Protein AF-A0A0F9MYX1-F1 (afdb_monomer)

pLDDT: mean 71.92, std 10.29, range [45.69, 90.88]

Structure (mmCIF, N/CA/C/O backbone):
data_AF-A0A0F9MYX1-F1
#
_entry.id   AF-A0A0F9MYX1-F1
#
loop_
_atom_site.group_PDB
_atom_site.id
_atom_site.type_symbol
_atom_site.label_atom_id
_atom_site.label_alt_id
_atom_site.label_comp_id
_atom_site.label_asym_id
_atom_site.label_entity_id
_atom_site.label_seq_id
_atom_site.pdbx_PDB_ins_code
_atom_site.Cartn_x
_atom_site.Cartn_y
_atom_site.Cartn_z
_atom_site.occupancy
_atom_site.B_iso_or_equiv
_atom_site.auth_seq_id
_atom_site.auth_comp_id
_atom_site.auth_asym_id
_atom_site.auth_atom_id
_atom_site.pdbx_PDB_model_num
ATOM 1 N N . MET A 1 1 ? -15.349 23.885 18.347 1.00 51.28 1 MET A N 1
ATOM 2 C CA . MET A 1 1 ? -15.517 23.018 17.157 1.00 51.28 1 MET A CA 1
ATOM 3 C C . MET A 1 1 ? -16.108 21.686 17.586 1.00 51.28 1 MET A C 1
ATOM 5 O O . MET A 1 1 ? -15.623 21.105 18.548 1.00 51.28 1 MET A O 1
ATOM 9 N N . ASN A 1 2 ? -17.170 21.229 16.921 1.00 58.44 2 ASN A N 1
ATOM 10 C CA . ASN A 1 2 ? -17.816 19.954 17.233 1.00 58.44 2 ASN A CA 1
ATOM 11 C C . ASN A 1 2 ? -16.879 18.803 16.820 1.00 58.44 2 ASN A C 1
ATOM 13 O O . ASN A 1 2 ? -16.654 18.608 15.625 1.00 58.44 2 ASN A O 1
ATOM 17 N N . LYS A 1 3 ? -16.303 18.078 17.791 1.00 59.41 3 LYS A N 1
ATOM 18 C CA . LYS A 1 3 ? -15.288 17.031 17.544 1.00 59.41 3 LYS A CA 1
ATOM 19 C C . LYS A 1 3 ? -15.773 15.974 16.542 1.00 59.41 3 LYS A C 1
ATOM 21 O O . LYS A 1 3 ? -14.999 15.533 15.705 1.00 59.41 3 LYS A O 1
ATOM 26 N N . LYS A 1 4 ? -17.078 15.678 16.538 1.00 60.84 4 LYS A N 1
ATOM 27 C CA . LYS A 1 4 ? -17.707 14.728 15.606 1.00 60.84 4 LYS A CA 1
ATOM 28 C C . LYS A 1 4 ? -17.662 15.187 14.144 1.00 60.84 4 LYS A C 1
ATOM 30 O O . LYS A 1 4 ? -17.471 14.370 13.254 1.00 60.84 4 LYS A O 1
ATOM 35 N N . GLY A 1 5 ? -17.800 16.490 13.888 1.00 65.62 5 GLY A N 1
ATOM 36 C CA . GLY A 1 5 ? -17.778 17.033 12.524 1.00 65.62 5 GLY A CA 1
ATOM 37 C C . GLY A 1 5 ? -16.388 16.981 11.888 1.00 65.62 5 GLY A C 1
ATOM 38 O O . GLY A 1 5 ? -16.266 16.690 10.704 1.00 65.62 5 GLY A O 1
ATOM 39 N N . VAL A 1 6 ? -15.342 17.203 12.689 1.00 70.44 6 VAL A N 1
ATOM 40 C CA . VAL A 1 6 ? -13.944 17.164 12.230 1.00 70.44 6 VAL A CA 1
ATOM 41 C C . VAL A 1 6 ? -13.524 15.736 11.882 1.00 70.44 6 VAL A C 1
ATOM 43 O O . VAL A 1 6 ? -12.912 15.522 10.841 1.00 70.44 6 VAL A O 1
ATOM 46 N N . THR A 1 7 ? -13.913 14.754 12.700 1.00 70.25 7 THR A N 1
ATOM 47 C CA . THR A 1 7 ? -13.622 13.337 12.442 1.00 70.25 7 THR A CA 1
ATOM 48 C C . THR A 1 7 ? -14.293 12.848 11.157 1.00 70.25 7 THR A C 1
ATOM 50 O O . THR A 1 7 ? -13.635 12.238 10.320 1.00 70.25 7 THR A O 1
ATOM 53 N N . VAL A 1 8 ? -15.576 13.169 10.943 1.00 71.94 8 VAL A N 1
ATOM 54 C CA . VAL A 1 8 ? -16.305 12.772 9.722 1.00 71.94 8 VAL A CA 1
ATOM 55 C C . VAL A 1 8 ? -15.699 13.406 8.466 1.00 71.94 8 VAL A C 1
ATOM 57 O O . VAL A 1 8 ? -15.504 12.708 7.472 1.00 71.94 8 VAL A O 1
ATOM 60 N N . LEU A 1 9 ? -15.346 14.696 8.515 1.00 74.31 9 LEU A N 1
ATOM 61 C CA . LEU A 1 9 ? -14.649 15.381 7.418 1.00 74.31 9 LEU A CA 1
ATOM 62 C C . LEU A 1 9 ? -13.276 14.764 7.129 1.00 74.31 9 LEU A C 1
ATOM 64 O O . LEU A 1 9 ? -12.927 14.591 5.965 1.00 74.31 9 LEU A O 1
ATOM 68 N N . GLY A 1 10 ? -12.522 14.391 8.166 1.00 74.12 10 GLY A N 1
ATOM 69 C CA . GLY A 1 10 ? -11.230 13.721 8.018 1.00 74.12 10 GLY A CA 1
ATOM 70 C C . GLY A 1 10 ? -11.344 12.360 7.331 1.00 74.12 10 GLY A C 1
ATOM 71 O O . GLY A 1 10 ? -10.540 12.043 6.461 1.00 74.12 10 GLY A O 1
ATOM 72 N N . ILE A 1 11 ? -12.379 11.583 7.657 1.00 69.62 11 ILE A N 1
ATOM 73 C CA . ILE A 1 11 ? -12.624 10.266 7.049 1.00 69.62 11 ILE A CA 1
ATOM 74 C C . ILE A 1 11 ? -13.041 10.397 5.590 1.00 69.62 11 ILE A C 1
ATOM 76 O O . ILE A 1 11 ? -12.510 9.692 4.735 1.00 69.62 11 ILE A O 1
ATOM 80 N N . PHE A 1 12 ? -13.960 11.320 5.295 1.00 73.69 12 PHE A N 1
ATOM 81 C CA . PHE A 1 12 ? -14.340 11.623 3.917 1.00 73.69 12 PHE A CA 1
ATOM 82 C C . PHE A 1 12 ? -13.141 12.118 3.107 1.00 73.69 12 PHE A C 1
ATOM 84 O O . PHE A 1 12 ? -12.956 11.686 1.973 1.00 73.69 12 PHE A O 1
ATOM 91 N N . GLY A 1 13 ? -12.300 12.968 3.701 1.00 78.12 13 GLY A N 1
ATOM 92 C CA . GLY A 1 13 ? -11.057 13.435 3.094 1.00 78.12 13 GLY A CA 1
ATOM 93 C C . GLY A 1 13 ? -10.074 12.299 2.813 1.00 78.12 13 GLY A C 1
ATOM 94 O O . GLY A 1 13 ? -9.539 12.227 1.713 1.00 78.12 13 GLY A O 1
ATOM 95 N N . ALA A 1 14 ? -9.879 11.378 3.761 1.00 71.44 14 ALA A N 1
ATOM 96 C CA . ALA A 1 14 ? -8.997 10.224 3.593 1.00 71.44 14 ALA A CA 1
ATOM 97 C C . ALA A 1 14 ? -9.498 9.263 2.501 1.00 71.44 14 ALA A C 1
ATOM 99 O O . ALA A 1 14 ? -8.723 8.861 1.637 1.00 71.44 14 ALA A O 1
ATOM 100 N N . LEU A 1 15 ? -10.799 8.947 2.490 1.00 70.88 15 LEU A N 1
ATOM 101 C CA . LEU A 1 15 ? -11.423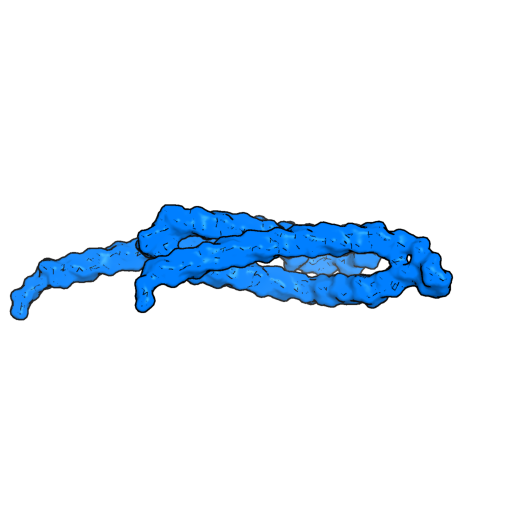 8.135 1.440 1.00 70.88 15 LEU A CA 1
ATOM 102 C C . LEU A 1 15 ? -11.297 8.794 0.065 1.00 70.88 15 LEU A C 1
ATOM 104 O O . LEU A 1 15 ? -10.908 8.140 -0.901 1.00 70.88 15 LEU A O 1
ATOM 108 N N . PHE A 1 16 ? -11.595 10.092 -0.018 1.00 78.44 16 PHE A N 1
ATOM 109 C CA . PHE A 1 16 ? -11.467 10.853 -1.255 1.00 78.44 16 PHE A CA 1
ATOM 110 C C . PHE A 1 16 ? -10.019 10.885 -1.745 1.00 78.44 16 PHE A C 1
ATOM 112 O O . PHE A 1 16 ? -9.774 10.686 -2.930 1.00 78.44 16 PHE A O 1
ATOM 119 N N . PHE A 1 17 ? -9.055 11.071 -0.841 1.00 78.31 17 PHE A N 1
ATOM 120 C CA . PHE A 1 17 ? -7.634 11.064 -1.168 1.00 78.31 17 PHE A CA 1
ATOM 121 C C . PHE A 1 17 ? -7.173 9.705 -1.702 1.00 78.31 17 PHE A C 1
ATOM 123 O O . PHE A 1 17 ? -6.508 9.661 -2.729 1.00 78.31 17 PHE A O 1
ATOM 130 N N . VAL A 1 18 ? -7.556 8.598 -1.059 1.00 73.88 18 VAL A N 1
ATOM 131 C CA . VAL A 1 18 ? -7.184 7.241 -1.500 1.00 73.88 18 VAL A CA 1
ATOM 132 C C . VAL A 1 18 ? -7.791 6.926 -2.864 1.00 73.88 18 VAL A C 1
ATOM 134 O O . VAL A 1 18 ? -7.102 6.411 -3.746 1.00 73.88 18 VAL A O 1
ATOM 137 N N . LEU A 1 19 ? -9.060 7.282 -3.071 1.00 73.56 19 LEU A N 1
ATOM 138 C CA . LEU A 1 19 ? -9.736 7.104 -4.352 1.00 73.56 19 LEU A CA 1
ATOM 139 C C . LEU A 1 19 ? -9.096 7.964 -5.449 1.00 73.56 19 LEU A C 1
ATOM 141 O O . LEU A 1 19 ? -8.806 7.461 -6.532 1.00 73.56 19 LEU A O 1
ATOM 145 N N . PHE A 1 20 ? -8.811 9.235 -5.159 1.00 80.94 20 PHE A N 1
ATOM 146 C CA . PHE A 1 20 ? -8.139 10.139 -6.088 1.00 80.94 20 PHE A CA 1
ATOM 147 C C . PHE A 1 20 ? -6.728 9.653 -6.432 1.00 80.94 20 PHE A C 1
ATOM 149 O O . PHE A 1 20 ? -6.379 9.598 -7.607 1.00 80.94 20 PHE A O 1
ATOM 156 N N . ALA A 1 21 ? -5.942 9.237 -5.436 1.00 73.88 21 ALA A N 1
ATOM 157 C CA . ALA A 1 21 ? -4.608 8.679 -5.631 1.00 73.88 21 ALA A CA 1
ATOM 158 C C . ALA A 1 21 ? -4.647 7.407 -6.492 1.00 73.88 21 ALA A C 1
ATOM 160 O O . ALA A 1 21 ? -3.818 7.256 -7.385 1.00 73.88 21 ALA A O 1
ATOM 161 N N . SER A 1 22 ? -5.641 6.537 -6.281 1.00 69.06 22 SER A N 1
ATOM 162 C CA . SER A 1 22 ? -5.826 5.313 -7.071 1.00 69.06 22 SER A CA 1
ATOM 163 C C . SER A 1 22 ? -6.163 5.625 -8.533 1.00 69.06 22 SER A C 1
ATOM 165 O O . SER A 1 22 ? -5.537 5.082 -9.440 1.00 69.06 22 SER A O 1
ATOM 167 N N . ILE A 1 23 ? -7.108 6.541 -8.781 1.00 75.56 23 ILE A N 1
ATOM 168 C CA . ILE A 1 23 ? -7.467 6.980 -10.141 1.00 75.56 23 ILE A CA 1
ATOM 169 C C . ILE A 1 23 ? -6.271 7.648 -10.824 1.00 75.56 23 ILE A C 1
ATOM 171 O O . ILE A 1 23 ? -5.974 7.353 -11.981 1.00 75.56 23 ILE A O 1
ATOM 175 N N . PHE A 1 24 ? -5.566 8.526 -10.110 1.00 78.31 24 PHE A N 1
ATOM 176 C CA . PHE A 1 24 ? -4.382 9.208 -10.621 1.00 78.31 24 PHE A CA 1
ATOM 177 C C . PHE A 1 24 ? -3.283 8.215 -11.014 1.00 78.31 24 PHE A C 1
ATOM 179 O O . PHE A 1 24 ? -2.680 8.365 -12.078 1.00 78.31 24 PHE A O 1
ATOM 186 N N . LEU A 1 25 ? -3.065 7.173 -10.204 1.00 72.12 25 LEU A N 1
ATOM 187 C CA . LEU A 1 25 ? -2.138 6.089 -10.521 1.00 72.12 25 LEU A CA 1
ATOM 188 C C . LEU A 1 25 ? -2.546 5.364 -11.803 1.00 72.12 25 LEU A C 1
ATOM 190 O O . LEU A 1 25 ? -1.732 5.266 -12.713 1.00 72.12 25 LEU A O 1
ATOM 194 N N . ILE A 1 26 ? -3.808 4.938 -11.920 1.00 72.25 26 ILE A N 1
ATOM 195 C CA . ILE A 1 26 ? -4.316 4.246 -13.117 1.00 72.25 26 ILE A CA 1
ATOM 196 C C . ILE A 1 26 ? -4.095 5.091 -14.379 1.00 72.25 26 ILE A C 1
ATOM 198 O O . ILE A 1 26 ? -3.572 4.589 -15.374 1.00 72.25 26 ILE A O 1
ATOM 202 N N . ILE A 1 27 ? -4.453 6.380 -14.339 1.00 74.75 27 ILE A N 1
ATOM 203 C CA . ILE A 1 27 ? -4.285 7.298 -15.477 1.00 74.75 27 ILE A CA 1
ATOM 204 C C . ILE A 1 27 ? -2.805 7.471 -15.828 1.00 74.75 27 ILE A C 1
ATOM 206 O O . ILE A 1 27 ? -2.442 7.432 -17.006 1.00 74.75 27 ILE A O 1
ATOM 210 N N . THR A 1 28 ? -1.949 7.655 -14.822 1.00 72.50 28 THR A N 1
ATOM 211 C CA . THR A 1 28 ? -0.505 7.834 -15.022 1.00 72.50 28 THR A CA 1
ATOM 212 C C . THR A 1 28 ? 0.106 6.587 -15.652 1.00 72.50 28 THR A C 1
ATOM 214 O O . THR A 1 28 ? 0.818 6.691 -16.647 1.00 72.50 28 THR A O 1
ATOM 217 N N . THR A 1 29 ? -0.235 5.403 -15.147 1.00 65.56 29 THR A N 1
ATOM 218 C CA . THR A 1 29 ? 0.235 4.119 -15.676 1.00 65.56 29 THR A CA 1
ATOM 219 C C . THR A 1 29 ? -0.217 3.895 -17.108 1.00 65.56 29 THR A C 1
ATOM 221 O O . THR A 1 29 ? 0.594 3.553 -17.969 1.00 65.56 29 THR A O 1
ATOM 224 N N . PHE A 1 30 ? -1.498 4.131 -17.389 1.00 72.44 30 PHE A N 1
ATOM 225 C CA . PHE A 1 30 ? -2.039 4.005 -18.736 1.00 72.44 30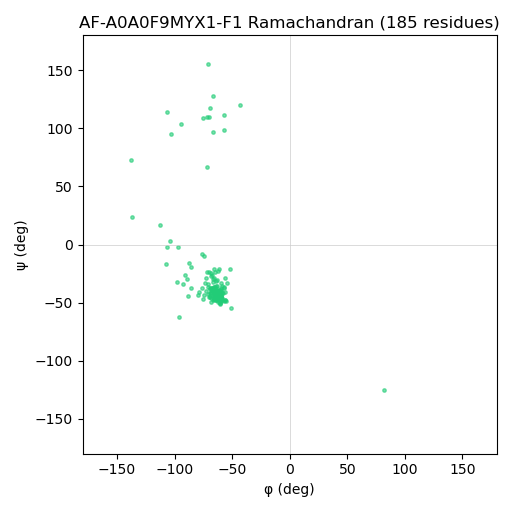 PHE A CA 1
ATOM 226 C C . PHE A 1 30 ? -1.339 4.959 -19.713 1.00 72.44 30 PHE A C 1
ATOM 228 O O . PHE A 1 30 ? -0.966 4.560 -20.818 1.00 72.44 30 PHE A O 1
ATOM 235 N N . SER A 1 31 ? -1.093 6.200 -19.284 1.00 71.25 31 SER A N 1
ATOM 236 C CA . SER A 1 31 ? -0.394 7.209 -20.085 1.00 71.25 31 SER A CA 1
ATOM 237 C C . SER A 1 31 ? 1.057 6.817 -20.353 1.00 71.25 31 SER A C 1
ATOM 239 O O . SER A 1 31 ? 1.481 6.845 -21.503 1.00 71.25 31 SER A O 1
ATOM 241 N N . LEU A 1 32 ? 1.804 6.395 -19.327 1.00 70.38 32 LEU A N 1
ATOM 242 C CA . LEU A 1 32 ? 3.199 5.965 -19.471 1.00 70.38 32 LEU A CA 1
ATOM 243 C C . LEU A 1 32 ? 3.324 4.741 -20.381 1.00 70.38 32 LEU A C 1
ATOM 245 O O . LEU A 1 32 ? 4.178 4.731 -21.258 1.00 70.38 32 LEU A O 1
ATOM 249 N N . THR A 1 33 ? 2.432 3.760 -20.235 1.00 70.25 33 THR A N 1
ATOM 250 C CA . THR A 1 33 ? 2.416 2.559 -21.087 1.00 70.25 33 THR A CA 1
ATOM 251 C C . THR A 1 33 ? 2.107 2.915 -22.541 1.00 70.25 33 THR A C 1
ATOM 253 O O . THR A 1 33 ? 2.732 2.405 -23.465 1.00 70.25 33 THR A O 1
ATOM 256 N N . THR A 1 34 ? 1.164 3.833 -22.767 1.00 72.50 34 THR A N 1
ATOM 257 C CA . THR A 1 34 ? 0.829 4.309 -24.117 1.00 72.50 34 THR A CA 1
ATOM 258 C C . THR A 1 34 ? 1.992 5.079 -24.742 1.00 72.50 34 THR A C 1
ATOM 260 O O . THR A 1 34 ? 2.302 4.862 -25.910 1.00 72.50 34 THR A O 1
ATOM 263 N N . ILE A 1 35 ? 2.661 5.944 -23.973 1.00 70.69 35 ILE A N 1
ATOM 264 C CA . ILE A 1 35 ? 3.851 6.677 -24.425 1.00 70.69 35 ILE A CA 1
ATOM 265 C C . ILE A 1 35 ? 4.965 5.698 -24.788 1.00 70.69 35 ILE A C 1
ATOM 267 O O . ILE A 1 35 ? 5.541 5.826 -25.863 1.00 70.69 35 ILE A O 1
ATOM 271 N N . ASP A 1 36 ? 5.234 4.704 -23.942 1.00 67.50 36 ASP A N 1
ATOM 272 C CA . ASP A 1 36 ? 6.282 3.715 -24.192 1.00 67.50 36 ASP A CA 1
ATOM 273 C C . ASP A 1 36 ? 5.987 2.894 -25.456 1.00 67.50 36 ASP A C 1
ATOM 275 O O . ASP A 1 36 ? 6.853 2.740 -26.313 1.00 67.50 36 ASP A O 1
ATOM 279 N N . ASN A 1 37 ? 4.733 2.480 -25.659 1.00 72.62 37 ASN A N 1
ATOM 280 C CA . ASN A 1 37 ? 4.301 1.768 -26.866 1.00 72.62 37 ASN A CA 1
ATOM 281 C C . ASN A 1 37 ? 4.413 2.606 -28.153 1.00 72.62 37 ASN A C 1
ATOM 283 O O . ASN A 1 37 ? 4.644 2.054 -29.225 1.00 72.62 37 ASN A O 1
ATOM 287 N N . VAL A 1 38 ? 4.239 3.928 -28.073 1.00 71.19 38 VAL A N 1
ATOM 288 C CA . VAL A 1 38 ? 4.339 4.824 -29.239 1.00 71.19 38 VAL A CA 1
ATOM 289 C C . VAL A 1 38 ? 5.788 5.244 -29.504 1.00 71.19 38 VAL A C 1
ATOM 291 O O . VAL A 1 38 ? 6.190 5.353 -30.658 1.00 71.19 38 VAL A O 1
ATOM 294 N N . MET A 1 39 ? 6.582 5.470 -28.455 1.00 64.69 39 MET A N 1
ATOM 295 C CA . MET A 1 39 ? 7.962 5.962 -28.554 1.00 64.69 39 MET A CA 1
ATOM 296 C C . MET A 1 39 ? 9.016 4.865 -28.721 1.00 64.69 39 MET A C 1
ATOM 298 O O . MET A 1 39 ? 10.139 5.163 -29.121 1.00 64.69 39 MET A O 1
ATOM 302 N N . SER A 1 40 ? 8.671 3.608 -28.443 1.00 61.56 40 SER A N 1
ATOM 303 C CA . SER A 1 40 ? 9.502 2.448 -28.787 1.00 61.56 40 SER A CA 1
ATOM 304 C C . SER A 1 40 ? 9.446 2.087 -30.276 1.00 61.56 40 SER A C 1
ATOM 306 O O . SER A 1 40 ? 10.236 1.259 -30.730 1.00 61.56 40 SER A O 1
ATOM 308 N N . ALA A 1 41 ? 8.560 2.716 -31.057 1.00 59.94 41 ALA A N 1
ATOM 309 C CA . ALA A 1 41 ? 8.615 2.638 -32.509 1.00 59.94 41 ALA A CA 1
ATOM 310 C C . ALA A 1 41 ? 9.882 3.351 -33.007 1.00 59.94 41 ALA A C 1
ATOM 312 O O . ALA A 1 41 ? 10.129 4.503 -32.651 1.00 59.94 41 ALA A O 1
ATOM 313 N N . ASP A 1 42 ? 10.670 2.661 -33.835 1.00 56.53 42 ASP A N 1
ATOM 314 C CA . ASP A 1 42 ? 11.943 3.128 -34.402 1.00 56.53 42 ASP A CA 1
ATOM 315 C C . ASP A 1 42 ? 11.685 4.223 -35.463 1.00 56.53 42 ASP A C 1
ATOM 317 O O . ASP A 1 42 ? 11.800 4.032 -36.673 1.00 56.53 42 ASP A O 1
ATOM 321 N N . LEU A 1 43 ? 11.193 5.371 -34.997 1.00 58.66 43 LEU A N 1
ATOM 322 C CA . LEU A 1 43 ? 10.859 6.541 -35.794 1.00 58.66 43 LEU A CA 1
ATOM 323 C C . LEU A 1 43 ? 12.061 7.482 -35.795 1.00 58.66 43 LEU A C 1
ATOM 325 O O . LEU A 1 43 ? 12.329 8.200 -34.829 1.00 58.66 43 LEU A O 1
ATOM 329 N N . GLU A 1 44 ? 12.782 7.491 -36.910 1.00 57.94 44 GLU A N 1
ATOM 330 C CA . GLU A 1 44 ? 13.776 8.520 -37.191 1.00 57.94 44 GLU A CA 1
ATOM 331 C C . GLU A 1 44 ? 13.062 9.811 -37.608 1.00 57.94 44 GLU A C 1
ATOM 333 O O . GLU A 1 44 ? 12.495 9.916 -38.696 1.00 57.94 44 GLU A O 1
ATOM 338 N N . VAL A 1 45 ? 13.088 10.821 -36.737 1.00 62.38 45 VAL A N 1
ATOM 339 C CA . VAL A 1 45 ? 12.676 12.186 -37.087 1.00 62.38 45 VAL A CA 1
ATOM 340 C C . VAL A 1 45 ? 13.948 13.012 -37.275 1.00 62.38 45 VAL A C 1
ATOM 342 O O . VAL A 1 45 ? 14.541 13.513 -36.320 1.00 62.38 45 VAL A O 1
ATOM 345 N N . GLY A 1 46 ? 14.406 13.130 -38.523 1.00 72.31 46 GLY A N 1
ATOM 346 C CA . GLY A 1 46 ? 15.676 13.791 -38.853 1.00 72.31 46 GLY A CA 1
ATOM 347 C C . GLY A 1 46 ? 16.894 12.870 -38.667 1.00 72.31 46 GLY A C 1
ATOM 348 O O . GLY A 1 46 ? 16.930 11.805 -39.265 1.00 72.31 46 GLY A O 1
ATOM 349 N N . GLN A 1 47 ? 17.899 13.296 -37.878 1.00 64.88 47 GLN A N 1
ATOM 350 C CA . GLN A 1 47 ? 19.122 12.529 -37.525 1.00 64.88 47 GLN A CA 1
ATOM 351 C C . GLN A 1 47 ? 19.101 11.952 -36.096 1.00 64.88 47 GLN A C 1
ATOM 353 O O . GLN A 1 47 ? 20.091 11.387 -35.631 1.00 64.88 47 GLN A O 1
ATOM 358 N N . VAL A 1 48 ? 18.003 12.140 -35.364 1.00 60.31 48 VAL A N 1
ATOM 359 C CA . VAL A 1 48 ? 17.885 11.710 -33.971 1.00 60.31 48 VAL A CA 1
ATOM 360 C C . VAL A 1 48 ? 16.964 10.500 -33.927 1.00 60.31 48 VAL A C 1
ATOM 362 O O . VAL A 1 48 ? 15.775 10.605 -34.225 1.00 60.31 48 VAL A O 1
ATOM 365 N N . ASN A 1 49 ? 17.519 9.347 -33.554 1.00 69.94 49 ASN A N 1
ATOM 366 C CA . ASN A 1 49 ? 16.728 8.154 -33.286 1.00 69.94 49 ASN A CA 1
ATOM 367 C C . ASN A 1 49 ? 15.977 8.366 -31.959 1.00 69.94 49 ASN A C 1
ATOM 369 O O . ASN A 1 49 ? 16.587 8.423 -30.883 1.00 69.94 49 ASN A O 1
ATOM 373 N N . LEU A 1 50 ? 14.653 8.529 -32.048 1.00 65.62 50 LEU A N 1
ATOM 374 C CA . LEU A 1 50 ? 13.797 8.770 -30.886 1.00 65.62 50 LEU A CA 1
ATOM 375 C C . LEU A 1 50 ? 13.819 7.588 -29.910 1.00 65.62 50 LEU A C 1
ATOM 377 O O . LEU A 1 50 ? 13.765 7.819 -28.706 1.00 65.62 50 LEU A O 1
ATOM 381 N N . GLY A 1 51 ? 14.017 6.361 -30.396 1.00 65.94 51 GLY A N 1
ATOM 382 C CA . GLY A 1 51 ? 14.222 5.178 -29.563 1.00 65.94 51 GLY A CA 1
ATOM 383 C C . GLY A 1 51 ? 15.497 5.258 -28.714 1.00 65.94 51 GLY A C 1
ATOM 384 O O . GLY A 1 51 ? 15.475 4.919 -27.531 1.00 65.94 51 GLY A O 1
ATOM 385 N N . VAL A 1 52 ? 16.602 5.780 -29.259 1.00 66.62 52 VAL A N 1
ATOM 386 C CA . VAL A 1 52 ? 17.872 5.942 -28.520 1.00 66.62 52 VAL A CA 1
ATOM 387 C C . VAL A 1 52 ? 17.763 7.032 -27.452 1.00 66.62 52 VAL A C 1
ATOM 389 O O . VAL A 1 52 ? 18.171 6.809 -26.312 1.00 66.62 52 VAL A O 1
ATOM 392 N N . VAL A 1 53 ? 17.177 8.189 -27.777 1.00 68.00 53 VAL A N 1
ATOM 393 C CA . VAL A 1 53 ? 16.989 9.291 -26.810 1.00 68.00 53 VAL A CA 1
ATOM 394 C C . VAL A 1 53 ? 15.968 8.923 -25.728 1.00 68.00 53 VAL A C 1
ATOM 396 O O . VAL A 1 53 ? 16.169 9.239 -24.550 1.00 68.00 53 VAL A O 1
ATOM 399 N N . HIS A 1 54 ? 14.910 8.195 -26.095 1.00 67.56 54 HIS A N 1
ATOM 400 C CA . HIS A 1 54 ? 13.935 7.634 -25.158 1.00 67.56 54 HIS A CA 1
ATOM 401 C C . HIS A 1 54 ? 14.604 6.674 -24.177 1.00 67.56 54 HIS A C 1
ATOM 403 O O . HIS A 1 54 ? 14.495 6.846 -22.965 1.00 67.56 54 HIS A O 1
ATOM 409 N N . ASN A 1 55 ? 15.393 5.725 -24.678 1.00 67.31 55 ASN A N 1
ATOM 410 C CA . ASN A 1 55 ? 16.083 4.750 -23.837 1.00 67.31 55 ASN A CA 1
ATOM 411 C C . ASN A 1 55 ? 17.158 5.404 -22.942 1.00 67.31 55 ASN A C 1
ATOM 413 O O . ASN A 1 55 ? 17.366 4.993 -21.803 1.00 67.31 55 ASN A O 1
ATOM 417 N N . GLN A 1 56 ? 17.803 6.477 -23.406 1.00 69.56 56 GLN A N 1
ATOM 418 C CA . GLN A 1 56 ? 18.743 7.250 -22.588 1.00 69.56 56 GLN A CA 1
ATOM 419 C C . GLN A 1 56 ? 18.055 8.097 -21.509 1.00 69.56 56 GLN A C 1
ATOM 421 O O . GLN A 1 56 ? 18.642 8.308 -20.454 1.00 69.56 56 GLN A O 1
ATOM 426 N N . THR A 1 57 ? 16.817 8.547 -21.717 1.00 69.44 57 THR A N 1
ATOM 427 C CA . THR A 1 57 ? 16.111 9.407 -20.750 1.00 69.44 57 THR A CA 1
ATOM 428 C C . THR A 1 57 ? 15.191 8.592 -19.846 1.00 69.44 57 THR A C 1
ATOM 430 O O . THR A 1 57 ? 15.394 8.501 -18.633 1.00 69.44 57 THR A O 1
ATOM 433 N N . PHE A 1 58 ? 14.199 7.938 -20.444 1.00 64.69 5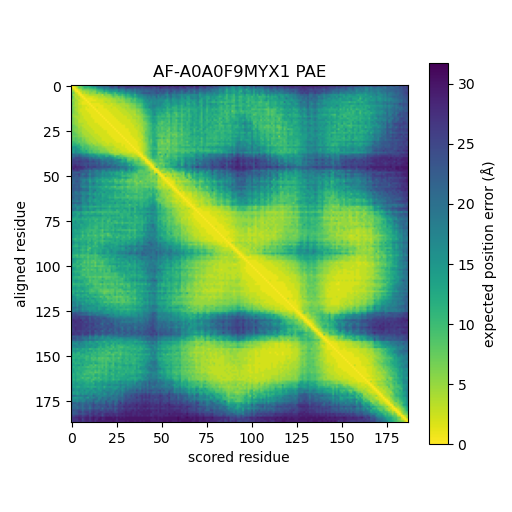8 PHE A N 1
ATOM 434 C CA . PHE A 1 58 ? 13.220 7.122 -19.743 1.00 64.69 58 PHE A CA 1
ATOM 435 C C . PHE A 1 58 ? 13.824 5.804 -19.270 1.00 64.69 58 PHE A C 1
ATOM 437 O O . PHE A 1 58 ? 13.495 5.361 -18.175 1.00 64.69 58 PHE A O 1
ATOM 444 N N . GLY A 1 59 ? 14.776 5.220 -20.004 1.00 63.41 59 GLY A N 1
ATOM 445 C CA . GLY A 1 59 ? 15.468 4.007 -19.556 1.00 63.41 59 GLY A CA 1
ATOM 446 C C . GLY A 1 59 ? 16.366 4.237 -18.334 1.00 63.41 59 GLY A C 1
ATOM 447 O O . GLY A 1 59 ? 16.390 3.394 -17.436 1.00 63.41 59 GLY A O 1
ATOM 448 N N . LEU A 1 60 ? 17.049 5.387 -18.226 1.00 62.62 60 LEU A N 1
ATOM 449 C CA . LEU A 1 60 ? 17.799 5.751 -17.012 1.00 62.62 60 LEU A CA 1
ATOM 450 C C . LEU A 1 60 ? 16.873 6.047 -15.829 1.00 62.62 60 LEU A C 1
ATOM 452 O O . LEU A 1 60 ? 17.139 5.584 -14.719 1.00 62.62 60 LEU A O 1
ATOM 456 N N . MET A 1 61 ? 15.772 6.765 -16.064 1.00 62.94 61 MET A N 1
ATOM 457 C CA . MET A 1 61 ? 14.751 7.002 -15.042 1.00 62.94 61 MET A CA 1
ATOM 458 C C . MET A 1 61 ? 14.161 5.682 -14.533 1.00 62.94 61 MET A C 1
ATOM 460 O O . MET A 1 61 ? 14.070 5.479 -13.324 1.00 62.94 61 MET A O 1
ATOM 464 N N . ASN A 1 62 ? 13.850 4.748 -15.436 1.00 60.44 62 ASN A N 1
ATOM 465 C CA . ASN A 1 62 ? 13.305 3.444 -15.077 1.00 60.44 62 ASN A CA 1
ATOM 466 C C . ASN A 1 62 ? 14.318 2.634 -14.249 1.00 60.44 62 ASN A C 1
ATOM 468 O O . ASN A 1 62 ? 13.982 2.124 -13.189 1.00 60.44 62 ASN A O 1
ATOM 472 N N . ARG A 1 63 ? 15.601 2.612 -14.644 1.00 61.88 63 ARG A N 1
ATOM 473 C CA . ARG A 1 63 ? 16.685 1.971 -13.865 1.00 61.88 63 ARG A CA 1
ATOM 474 C C . ARG A 1 63 ? 16.882 2.587 -12.478 1.00 61.88 63 ARG A C 1
ATOM 476 O O . ARG A 1 63 ? 17.126 1.856 -11.522 1.00 61.88 63 ARG A O 1
ATOM 483 N N . SER A 1 64 ? 16.770 3.909 -12.353 1.00 63.81 64 SER A N 1
ATOM 484 C CA . SER A 1 64 ? 16.869 4.599 -11.059 1.00 63.81 64 SER A CA 1
ATOM 485 C C . SER A 1 64 ? 15.676 4.299 -10.149 1.00 63.81 64 SER A C 1
ATOM 487 O O . SER A 1 64 ? 15.860 4.123 -8.943 1.00 63.81 64 SER A O 1
ATOM 489 N N . LEU A 1 65 ? 14.473 4.193 -10.722 1.00 59.62 65 LEU A N 1
ATOM 490 C CA . LEU A 1 65 ? 13.287 3.745 -10.000 1.00 59.62 65 LEU A CA 1
ATOM 491 C C . LEU A 1 65 ? 13.461 2.299 -9.530 1.00 59.62 65 LEU A C 1
ATOM 493 O O . LEU A 1 65 ? 13.258 2.048 -8.349 1.00 59.62 65 LEU A O 1
ATOM 497 N N . ILE A 1 66 ? 13.940 1.393 -10.393 1.00 59.50 66 ILE A N 1
ATOM 498 C CA . ILE A 1 66 ? 14.217 -0.020 -10.069 1.00 59.50 66 ILE A CA 1
ATOM 499 C C . ILE A 1 66 ? 15.162 -0.152 -8.877 1.00 59.50 66 ILE A C 1
ATOM 501 O O . ILE A 1 66 ? 14.860 -0.877 -7.934 1.00 59.50 66 ILE A O 1
ATOM 505 N N . ALA A 1 67 ? 16.278 0.581 -8.882 1.00 66.06 67 ALA A N 1
ATOM 506 C CA . ALA A 1 67 ? 17.246 0.541 -7.786 1.00 66.06 67 ALA A CA 1
ATOM 507 C C . ALA A 1 67 ? 16.651 0.994 -6.438 1.00 66.06 67 ALA A C 1
ATOM 509 O O . ALA A 1 67 ? 17.181 0.655 -5.384 1.00 66.06 67 ALA A O 1
ATOM 510 N N . GLN A 1 68 ? 15.553 1.752 -6.471 1.00 69.69 68 GLN A N 1
ATOM 511 C CA . GLN A 1 68 ? 14.848 2.247 -5.291 1.00 69.69 68 GLN A CA 1
ATOM 512 C C . GLN A 1 68 ? 13.517 1.525 -5.037 1.00 69.69 68 GLN A C 1
ATOM 514 O O . GLN A 1 68 ? 12.868 1.821 -4.033 1.00 69.69 68 GLN A O 1
ATOM 519 N N . MET A 1 69 ? 13.101 0.574 -5.886 1.00 65.12 69 MET A N 1
ATOM 520 C CA . MET A 1 69 ? 11.799 -0.093 -5.764 1.00 65.12 69 MET A CA 1
ATOM 521 C C . MET A 1 69 ? 11.665 -0.826 -4.436 1.00 65.12 69 MET A C 1
ATOM 523 O O . MET A 1 69 ? 10.611 -0.730 -3.817 1.00 65.12 69 MET A O 1
ATOM 527 N N . ASP A 1 70 ? 12.720 -1.475 -3.948 1.00 66.94 70 ASP A N 1
ATOM 528 C CA . ASP A 1 70 ? 12.731 -2.143 -2.643 1.00 66.94 70 ASP A CA 1
ATOM 529 C C . ASP A 1 70 ? 12.427 -1.161 -1.501 1.00 66.94 70 ASP A C 1
ATOM 531 O O . ASP A 1 70 ? 11.583 -1.416 -0.637 1.00 66.94 70 ASP A O 1
ATOM 535 N N . GLN A 1 71 ? 13.076 0.005 -1.519 1.00 75.19 71 GLN A N 1
ATOM 536 C CA . GLN A 1 71 ? 12.908 1.028 -0.493 1.00 75.19 71 GLN A CA 1
ATOM 537 C C . GLN A 1 71 ? 11.535 1.704 -0.591 1.00 75.19 71 GLN A C 1
ATOM 539 O O . GLN A 1 71 ? 10.871 1.896 0.427 1.00 75.19 71 GLN A O 1
ATOM 544 N N . ILE A 1 72 ? 11.080 2.013 -1.806 1.00 72.38 72 ILE A N 1
ATOM 545 C CA . ILE A 1 72 ? 9.756 2.589 -2.072 1.00 72.38 72 ILE A CA 1
ATOM 546 C C . ILE A 1 72 ? 8.659 1.620 -1.613 1.00 72.38 72 ILE A C 1
ATOM 548 O O . ILE A 1 72 ? 7.737 2.024 -0.907 1.00 72.38 72 ILE A O 1
ATOM 552 N N . SER A 1 73 ? 8.800 0.335 -1.939 1.00 67.69 73 SER A N 1
ATOM 553 C CA . SER A 1 73 ? 7.891 -0.743 -1.541 1.00 67.69 73 SER A CA 1
ATOM 554 C C . SER A 1 73 ? 7.744 -0.833 -0.024 1.00 67.69 73 SER A C 1
ATOM 556 O O . SER A 1 73 ? 6.627 -0.854 0.493 1.00 67.69 73 SER A O 1
ATOM 558 N N . LEU A 1 74 ? 8.864 -0.834 0.707 1.00 77.62 74 LEU A N 1
ATOM 559 C CA . LEU A 1 74 ? 8.858 -0.873 2.169 1.00 77.62 74 LEU A CA 1
ATOM 560 C C . LEU A 1 74 ? 8.254 0.395 2.781 1.00 77.62 74 LEU A C 1
ATOM 562 O O . LEU A 1 74 ? 7.448 0.290 3.704 1.00 77.62 74 LEU A O 1
ATOM 566 N N . ILE A 1 75 ? 8.600 1.581 2.269 1.00 80.06 75 ILE A N 1
ATOM 567 C CA . ILE A 1 75 ? 8.047 2.858 2.748 1.00 80.06 75 ILE A CA 1
ATOM 568 C C . ILE A 1 75 ? 6.529 2.887 2.579 1.00 80.06 75 ILE A C 1
ATOM 570 O O . ILE A 1 75 ? 5.818 3.279 3.503 1.00 80.06 75 ILE A O 1
ATOM 574 N N . ILE A 1 76 ? 6.030 2.452 1.422 1.00 73.19 76 ILE A N 1
ATOM 575 C CA . ILE A 1 76 ? 4.596 2.395 1.138 1.00 73.19 76 ILE A CA 1
ATOM 576 C C . ILE A 1 76 ? 3.916 1.427 2.101 1.00 73.19 76 ILE A C 1
ATOM 578 O O . ILE A 1 76 ? 2.936 1.801 2.744 1.00 73.19 76 ILE A O 1
ATOM 582 N N . LEU A 1 77 ? 4.472 0.225 2.274 1.00 75.75 77 LEU A N 1
ATOM 583 C CA . LEU A 1 77 ? 3.902 -0.788 3.157 1.00 75.75 77 LEU A CA 1
ATOM 584 C C . LEU A 1 77 ? 3.838 -0.279 4.605 1.00 75.75 77 LEU A C 1
ATOM 586 O O . LEU A 1 77 ? 2.761 -0.272 5.191 1.00 75.75 77 LEU A O 1
ATOM 590 N N . PHE A 1 78 ? 4.929 0.262 5.155 1.00 80.06 78 PHE A N 1
ATOM 591 C CA . PHE A 1 78 ? 4.920 0.863 6.496 1.00 80.06 78 PHE A CA 1
ATOM 592 C C . PHE A 1 78 ? 3.978 2.065 6.615 1.00 80.06 78 PHE A C 1
ATOM 594 O O . PHE A 1 78 ? 3.278 2.191 7.621 1.00 80.06 78 PHE A O 1
ATOM 601 N N . GLY A 1 79 ? 3.928 2.935 5.605 1.00 78.69 79 GLY A N 1
ATOM 602 C CA . GLY A 1 79 ? 3.028 4.087 5.586 1.00 78.69 79 GLY A CA 1
ATOM 603 C C . GLY A 1 79 ? 1.565 3.663 5.688 1.00 78.69 79 GLY A C 1
ATOM 604 O O . GLY A 1 79 ? 0.801 4.226 6.471 1.00 78.69 79 GLY A O 1
ATOM 605 N N . ILE A 1 80 ? 1.198 2.606 4.971 1.00 77.38 80 ILE A N 1
ATOM 606 C CA . ILE A 1 80 ? -0.140 2.023 5.004 1.00 77.38 80 ILE A CA 1
ATOM 607 C C . ILE A 1 80 ? -0.462 1.445 6.383 1.00 77.38 80 ILE A C 1
ATOM 609 O O . ILE A 1 80 ? -1.533 1.732 6.919 1.00 77.38 80 ILE A O 1
ATOM 613 N N . LEU A 1 81 ? 0.466 0.692 6.987 1.00 80.38 81 LEU A N 1
ATOM 614 C CA . LEU A 1 81 ? 0.268 0.135 8.330 1.00 80.38 81 LEU A CA 1
ATOM 615 C C . LEU A 1 81 ? -0.004 1.242 9.360 1.00 80.38 81 LEU A C 1
ATOM 617 O O . LEU A 1 81 ? -0.892 1.109 10.202 1.00 80.38 81 LEU A O 1
ATOM 621 N N . ILE A 1 82 ? 0.734 2.352 9.276 1.00 80.75 82 ILE A N 1
ATOM 622 C CA . ILE A 1 82 ? 0.563 3.500 10.172 1.00 80.75 82 ILE A CA 1
ATOM 623 C C . ILE A 1 82 ? -0.798 4.162 9.948 1.00 80.75 82 ILE A C 1
ATOM 625 O O . ILE A 1 82 ? -1.512 4.426 10.915 1.00 80.75 82 ILE A O 1
ATOM 629 N N . VAL A 1 83 ? -1.182 4.410 8.692 1.00 79.94 83 VAL A N 1
ATOM 630 C CA . VAL A 1 83 ? -2.465 5.048 8.364 1.00 79.94 83 VAL A CA 1
ATOM 631 C C . VAL A 1 83 ? -3.637 4.188 8.834 1.00 79.94 83 VAL A C 1
ATOM 633 O O . VAL A 1 83 ? -4.504 4.698 9.543 1.00 79.94 83 VAL A O 1
ATOM 636 N N . MET A 1 84 ? -3.645 2.889 8.520 1.00 80.94 84 MET A N 1
ATOM 637 C CA . MET A 1 84 ? -4.693 1.962 8.969 1.00 80.94 84 MET A CA 1
ATOM 638 C C . MET A 1 84 ? -4.733 1.860 10.499 1.00 80.94 84 MET A C 1
ATOM 640 O O . MET A 1 84 ? -5.804 1.900 11.101 1.00 80.94 84 MET A O 1
ATOM 644 N N . GLY A 1 85 ? -3.567 1.832 11.153 1.00 79.25 85 GLY A N 1
ATOM 645 C CA . GLY A 1 85 ? -3.461 1.846 12.612 1.00 79.25 85 GLY A CA 1
ATOM 646 C C . GLY A 1 85 ? -4.088 3.091 13.251 1.00 79.25 85 GLY A C 1
ATOM 647 O O . GLY A 1 85 ? -4.891 2.982 14.181 1.00 79.25 85 GLY A O 1
ATOM 648 N N . LEU A 1 86 ? -3.757 4.279 12.736 1.00 79.56 86 LEU A N 1
ATOM 649 C CA . LEU A 1 86 ? -4.278 5.557 13.232 1.00 79.56 86 LEU A CA 1
ATOM 650 C C . LEU A 1 86 ? -5.782 5.702 12.988 1.00 79.56 86 LEU A C 1
ATOM 652 O O . LEU A 1 86 ? -6.517 6.106 13.892 1.00 79.56 86 LEU A O 1
ATOM 656 N N . VAL A 1 87 ? -6.243 5.336 11.789 1.00 77.75 87 VAL A N 1
ATOM 657 C CA . VAL A 1 87 ? -7.671 5.303 11.448 1.00 77.75 87 VAL A CA 1
ATOM 658 C C . VAL A 1 87 ? -8.403 4.347 12.388 1.00 77.75 87 VAL A C 1
ATOM 660 O O . VAL A 1 87 ? -9.444 4.711 12.937 1.00 77.75 87 VAL A O 1
ATOM 663 N N . GLY A 1 88 ? -7.831 3.172 12.657 1.00 75.69 88 GLY A N 1
ATOM 664 C CA . GLY A 1 88 ? -8.414 2.184 13.553 1.00 75.69 88 GLY A CA 1
ATOM 665 C C . GLY A 1 88 ? -8.576 2.666 14.986 1.00 75.69 88 GLY A C 1
ATOM 666 O O . GLY A 1 88 ? -9.663 2.537 15.542 1.00 75.69 88 GLY A O 1
ATOM 667 N N . ILE A 1 89 ? -7.559 3.299 15.571 1.00 76.06 89 ILE A N 1
ATOM 668 C CA . ILE A 1 89 ? -7.653 3.821 16.944 1.00 76.06 89 ILE A CA 1
ATOM 669 C C . ILE A 1 89 ? -8.735 4.907 17.055 1.00 76.06 89 ILE A C 1
ATOM 671 O O . ILE A 1 89 ? -9.489 4.922 18.029 1.00 76.06 89 ILE A O 1
ATOM 675 N N . GLY A 1 90 ? -8.837 5.794 16.061 1.00 75.56 90 GLY A N 1
ATOM 676 C CA . GLY A 1 90 ? -9.806 6.892 16.079 1.00 75.56 90 GLY A CA 1
ATOM 677 C C . GLY A 1 90 ? -11.255 6.451 15.854 1.00 75.56 90 GLY A C 1
ATOM 678 O O . GLY A 1 90 ? -12.165 6.961 16.504 1.00 75.56 90 GLY A O 1
ATOM 679 N N . LEU A 1 91 ? -11.490 5.502 14.942 1.00 74.75 91 LEU A N 1
ATOM 680 C CA . LEU A 1 91 ? -12.840 5.125 14.507 1.00 74.75 91 LEU A CA 1
ATOM 681 C C . LEU A 1 91 ? -13.414 3.891 15.198 1.00 74.75 91 LEU A C 1
ATOM 683 O O . LEU A 1 91 ? -14.633 3.813 15.384 1.00 74.75 91 LEU A O 1
ATOM 687 N N . ALA A 1 92 ? -12.578 2.920 15.573 1.00 74.81 92 ALA A N 1
ATOM 688 C CA . ALA A 1 92 ? -13.068 1.640 16.077 1.00 74.81 92 ALA A CA 1
ATOM 689 C C . ALA A 1 92 ? -13.776 1.767 17.438 1.00 74.81 92 ALA A C 1
ATOM 691 O O . ALA A 1 92 ? -14.667 0.971 17.740 1.00 74.81 92 ALA A O 1
ATOM 692 N N . GLN A 1 93 ? -13.434 2.779 18.245 1.00 71.88 93 GLN A N 1
ATOM 693 C CA . GLN A 1 93 ? -14.042 3.006 19.563 1.00 71.88 93 GLN A CA 1
ATOM 694 C C . GLN A 1 93 ? -15.468 3.584 19.478 1.00 71.88 93 GLN A C 1
ATOM 696 O O . GLN A 1 93 ? -16.375 3.138 20.201 1.00 71.88 93 GLN A O 1
ATOM 701 N N . GLU A 1 94 ? -15.672 4.562 18.589 1.00 73.31 94 GLU A N 1
ATOM 702 C CA . GLU A 1 94 ? -16.935 5.300 18.454 1.00 73.31 94 GLU A CA 1
ATOM 703 C C . GLU A 1 94 ? -17.909 4.618 17.484 1.00 73.31 94 GLU A C 1
ATOM 705 O O . GLU A 1 94 ? -19.094 4.469 17.793 1.00 73.31 94 GLU A O 1
ATOM 710 N N . HIS A 1 95 ? -17.418 4.152 16.332 1.00 79.81 95 HIS A N 1
ATOM 711 C CA . HIS A 1 95 ? -18.250 3.651 15.239 1.00 79.81 95 HIS A CA 1
ATOM 712 C C . HIS A 1 95 ? -17.670 2.374 14.607 1.00 79.81 95 HIS A C 1
ATOM 714 O O . HIS A 1 95 ? -17.234 2.394 13.454 1.00 79.81 95 HIS A O 1
ATOM 720 N N . PRO A 1 96 ? -17.735 1.218 15.300 1.00 77.12 96 PRO A N 1
ATOM 721 C CA . PRO A 1 96 ? -17.092 -0.018 14.848 1.00 77.12 96 PRO A CA 1
ATOM 722 C C . PRO A 1 96 ? -17.595 -0.505 13.482 1.00 77.12 96 PRO A C 1
ATOM 724 O O . PRO A 1 96 ? -16.821 -1.039 12.700 1.00 77.12 96 PRO A O 1
ATOM 727 N N . ARG A 1 97 ? -18.876 -0.284 13.148 1.00 75.56 97 ARG A N 1
ATOM 728 C CA . ARG A 1 97 ? -19.426 -0.647 11.827 1.00 75.56 97 ARG A CA 1
ATOM 729 C C . ARG A 1 97 ? -18.837 0.193 10.687 1.00 75.56 97 ARG A C 1
ATOM 731 O O . ARG A 1 97 ? -18.601 -0.337 9.610 1.00 75.56 97 ARG A O 1
ATOM 738 N N . ILE A 1 98 ? -18.612 1.487 10.927 1.00 78.06 98 ILE A N 1
ATOM 739 C CA . ILE A 1 98 ? -18.045 2.409 9.930 1.00 78.06 98 ILE A CA 1
ATOM 740 C C . ILE A 1 98 ? -16.543 2.162 9.797 1.00 78.06 98 ILE A C 1
ATOM 742 O O . ILE A 1 98 ? -16.029 2.175 8.686 1.00 78.06 98 ILE A O 1
ATOM 746 N N . PHE A 1 99 ? -15.866 1.861 10.909 1.00 83.25 99 PHE A N 1
ATOM 747 C CA . PHE A 1 99 ? -14.463 1.460 10.920 1.00 83.25 99 PHE A CA 1
ATOM 748 C C . PHE A 1 99 ? -14.184 0.317 9.934 1.00 83.25 99 PHE A C 1
ATOM 750 O O . PHE A 1 99 ? -13.363 0.494 9.043 1.00 83.25 99 PHE A O 1
ATOM 757 N N . PHE A 1 100 ? -14.917 -0.800 10.023 1.00 82.06 100 PHE A N 1
ATOM 758 C CA . PHE A 1 100 ? -14.701 -1.936 9.117 1.00 82.06 100 PHE A CA 1
ATOM 759 C C . PHE A 1 100 ? -14.899 -1.574 7.641 1.00 82.06 100 PHE A C 1
ATOM 761 O O . PHE A 1 100 ? -14.154 -2.056 6.795 1.00 82.06 100 PHE A O 1
ATOM 768 N N . LEU A 1 101 ? -15.876 -0.715 7.327 1.00 82.56 101 LEU A N 1
ATOM 769 C CA . LEU A 1 101 ? -16.120 -0.270 5.955 1.00 82.56 101 LEU A CA 1
ATOM 770 C C . LEU A 1 101 ? -14.963 0.592 5.429 1.00 82.56 101 LEU A C 1
ATOM 772 O O . LEU A 1 101 ? -14.481 0.363 4.324 1.00 82.56 101 LEU A O 1
ATOM 776 N N . VAL A 1 102 ? -14.521 1.574 6.219 1.00 81.62 102 VAL A N 1
ATOM 777 C CA . VAL A 1 102 ? -13.425 2.483 5.850 1.00 81.62 102 VAL A CA 1
ATOM 778 C C . VAL A 1 102 ? -12.125 1.705 5.685 1.00 81.62 102 VAL A C 1
ATOM 780 O O . VAL A 1 102 ? -11.426 1.885 4.693 1.00 81.62 102 VAL A O 1
ATOM 783 N N . ASP A 1 103 ? -11.826 0.813 6.622 1.00 82.31 103 ASP A N 1
ATOM 784 C CA . ASP A 1 103 ? -10.586 0.046 6.632 1.00 82.31 103 ASP A CA 1
ATOM 785 C C . ASP A 1 103 ? -10.559 -1.003 5.503 1.00 82.31 103 ASP A C 1
ATOM 787 O O . ASP A 1 103 ? -9.531 -1.191 4.859 1.00 82.31 103 ASP A O 1
ATOM 791 N N . ALA A 1 104 ? -11.710 -1.590 5.143 1.00 84.75 104 ALA A N 1
ATOM 792 C CA . ALA A 1 104 ? -11.834 -2.421 3.942 1.00 84.75 104 ALA A CA 1
ATOM 793 C C . ALA A 1 104 ? -11.590 -1.625 2.647 1.00 84.75 104 ALA A C 1
ATOM 795 O O . ALA A 1 104 ? -10.895 -2.104 1.753 1.00 84.75 104 ALA A O 1
ATOM 796 N N . PHE A 1 105 ? -12.118 -0.400 2.542 1.00 83.06 105 PHE A N 1
ATOM 797 C CA . PHE A 1 105 ? -11.852 0.476 1.394 1.00 83.06 105 PHE A CA 1
ATOM 798 C C . PHE A 1 105 ? -10.378 0.881 1.298 1.00 83.06 105 PHE A C 1
ATOM 800 O O . PHE A 1 105 ? -9.813 0.880 0.204 1.00 83.06 105 PHE A O 1
ATOM 807 N N . LEU A 1 106 ? -9.748 1.200 2.433 1.00 83.12 106 LEU A N 1
ATOM 808 C CA . LEU A 1 106 ? -8.313 1.470 2.491 1.00 83.12 106 LEU A CA 1
ATOM 809 C C . LEU A 1 106 ? -7.517 0.255 2.023 1.00 83.12 106 LEU A C 1
ATOM 811 O O . LEU A 1 106 ? -6.642 0.404 1.177 1.00 83.12 106 LEU A O 1
ATOM 815 N N . LEU A 1 107 ? -7.871 -0.943 2.491 1.00 86.94 107 LEU A N 1
ATOM 816 C CA . LEU A 1 107 ? -7.213 -2.184 2.095 1.00 86.94 107 LEU A CA 1
ATOM 817 C C . LEU A 1 107 ? -7.320 -2.433 0.581 1.00 86.94 107 LEU A C 1
ATOM 819 O O . LEU A 1 107 ? -6.342 -2.837 -0.040 1.00 86.94 107 LEU A O 1
ATOM 823 N N . VAL A 1 108 ? -8.463 -2.131 -0.042 1.00 85.38 108 VAL A N 1
ATOM 824 C CA . VAL A 1 108 ? -8.609 -2.212 -1.507 1.00 85.38 108 VAL A CA 1
ATOM 825 C C . VAL A 1 108 ? -7.681 -1.224 -2.221 1.00 85.38 108 VAL A C 1
ATOM 827 O O . VAL A 1 108 ? -7.005 -1.606 -3.174 1.00 85.38 108 VAL A O 1
ATOM 830 N N . GLY A 1 109 ? -7.601 0.029 -1.763 1.00 79.88 109 GLY A N 1
ATOM 831 C CA . GLY A 1 109 ? -6.687 1.019 -2.352 1.00 79.88 109 GLY A CA 1
ATOM 832 C C . GLY A 1 109 ? -5.218 0.604 -2.227 1.00 79.88 109 GLY A C 1
ATOM 833 O O . GLY A 1 109 ? -4.440 0.708 -3.174 1.00 79.88 109 GLY A O 1
ATOM 834 N N . VAL A 1 110 ? -4.861 0.051 -1.071 1.00 82.25 110 VAL A N 1
ATOM 835 C CA . VAL A 1 110 ? -3.549 -0.538 -0.789 1.00 82.25 110 VAL A CA 1
ATOM 836 C C . VAL A 1 110 ? -3.242 -1.696 -1.726 1.00 82.25 110 VAL A C 1
ATOM 838 O O . VAL A 1 110 ? -2.145 -1.759 -2.274 1.00 82.25 110 VAL A O 1
ATOM 841 N N . PHE A 1 111 ? -4.204 -2.596 -1.923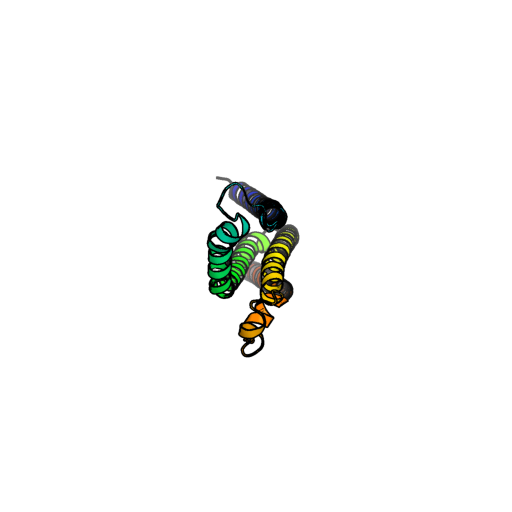 1.00 86.25 111 PHE A N 1
ATOM 842 C CA . PHE A 1 111 ? -4.059 -3.732 -2.820 1.00 86.25 111 PHE A CA 1
ATOM 843 C C . PHE A 1 111 ? -3.771 -3.273 -4.251 1.00 86.25 111 PHE A C 1
ATOM 845 O O . PHE A 1 111 ? -2.822 -3.756 -4.855 1.00 86.25 111 PHE A O 1
ATOM 852 N N . ILE A 1 112 ? -4.522 -2.291 -4.762 1.00 82.88 112 ILE A N 1
ATOM 853 C CA . ILE A 1 112 ? -4.310 -1.726 -6.106 1.00 82.88 112 ILE A CA 1
ATOM 854 C C . ILE A 1 112 ? -2.908 -1.115 -6.231 1.00 82.88 112 ILE A C 1
ATOM 856 O O . ILE A 1 112 ? -2.215 -1.327 -7.223 1.00 82.88 112 ILE A O 1
ATOM 860 N N . MET A 1 113 ? -2.463 -0.367 -5.219 1.00 77.75 113 MET A N 1
ATOM 861 C CA . MET A 1 113 ? -1.132 0.245 -5.223 1.00 77.75 113 MET A CA 1
ATOM 862 C C . MET A 1 113 ? -0.017 -0.806 -5.169 1.00 77.75 113 MET A C 1
ATOM 864 O O . MET A 1 113 ? 0.993 -0.680 -5.859 1.00 77.75 113 MET A O 1
ATOM 868 N N . ALA A 1 114 ? -0.208 -1.855 -4.373 1.00 84.81 114 ALA A N 1
ATOM 869 C CA . ALA A 1 114 ? 0.715 -2.972 -4.283 1.00 84.81 114 ALA A CA 1
ATOM 870 C C . ALA A 1 114 ? 0.787 -3.773 -5.591 1.00 84.81 114 ALA A C 1
ATOM 872 O O . ALA A 1 114 ? 1.879 -4.161 -6.006 1.00 84.81 114 ALA A O 1
ATOM 873 N N . ASP A 1 115 ? -0.357 -3.990 -6.243 1.00 84.56 115 ASP A N 1
ATOM 874 C CA . ASP A 1 115 ? -0.467 -4.682 -7.531 1.00 84.56 115 ASP A CA 1
ATOM 875 C C . ASP A 1 115 ? 0.281 -3.918 -8.618 1.00 84.56 115 ASP A C 1
ATOM 877 O O . ASP A 1 115 ? 1.087 -4.492 -9.346 1.00 84.56 115 ASP A O 1
ATOM 881 N N . PHE A 1 116 ? 0.139 -2.593 -8.630 1.00 78.00 116 PHE A N 1
ATOM 882 C CA . PHE A 1 116 ? 0.891 -1.737 -9.536 1.00 78.00 116 PHE A CA 1
ATOM 883 C C . PHE A 1 116 ? 2.413 -1.868 -9.360 1.00 78.00 116 PHE A C 1
ATOM 885 O O . PHE A 1 116 ? 3.136 -2.029 -10.343 1.00 78.00 116 PHE A O 1
ATOM 892 N N . ILE A 1 117 ? 2.912 -1.823 -8.121 1.00 78.88 117 ILE A N 1
ATOM 893 C CA . ILE A 1 117 ? 4.352 -1.967 -7.843 1.00 78.88 117 ILE A CA 1
ATOM 894 C C . ILE A 1 117 ? 4.848 -3.346 -8.287 1.00 78.88 117 ILE A C 1
ATOM 896 O O . ILE A 1 117 ? 5.903 -3.451 -8.914 1.00 78.88 117 ILE A O 1
ATOM 900 N N . SER A 1 118 ? 4.074 -4.390 -7.988 1.00 84.25 118 SER A N 1
ATOM 901 C CA . SER A 1 118 ? 4.384 -5.761 -8.387 1.00 84.25 118 SER A CA 1
ATOM 902 C C . SER A 1 118 ? 4.434 -5.910 -9.909 1.00 84.25 118 SER A C 1
ATOM 904 O O . SER A 1 118 ? 5.416 -6.423 -10.441 1.00 84.25 118 SER A O 1
ATOM 906 N N . GLY A 1 119 ? 3.431 -5.396 -10.627 1.00 81.31 119 GLY A N 1
ATOM 907 C CA . GLY A 1 119 ? 3.363 -5.456 -12.088 1.00 81.31 119 GLY A CA 1
ATOM 908 C C . GLY A 1 119 ? 4.466 -4.646 -12.775 1.00 81.31 119 GLY A C 1
ATOM 909 O O . GLY A 1 119 ? 5.042 -5.091 -13.773 1.00 81.31 119 GLY A O 1
ATOM 910 N N . ALA A 1 120 ? 4.834 -3.489 -12.213 1.00 74.50 120 ALA A N 1
ATOM 911 C CA . ALA A 1 120 ? 5.998 -2.731 -12.669 1.00 74.50 120 ALA A CA 1
ATOM 912 C C . ALA A 1 120 ? 7.284 -3.562 -12.519 1.00 74.50 120 ALA A C 1
ATOM 914 O O . ALA A 1 120 ? 8.083 -3.640 -13.452 1.00 74.50 120 ALA A O 1
ATOM 915 N N . TYR A 1 121 ? 7.455 -4.244 -11.383 1.00 75.62 121 TYR A N 1
ATOM 916 C CA . TYR A 1 121 ? 8.612 -5.102 -11.133 1.00 75.62 121 TYR A CA 1
ATOM 917 C C . TYR A 1 121 ? 8.650 -6.312 -12.081 1.00 75.62 121 TYR A C 1
ATOM 919 O O . TYR A 1 121 ? 9.702 -6.626 -12.636 1.00 75.62 121 TYR A O 1
ATOM 927 N N . GLU A 1 122 ? 7.505 -6.957 -12.324 1.00 77.88 122 GLU A N 1
ATOM 928 C CA . GLU A 1 122 ? 7.371 -8.096 -13.243 1.00 77.88 122 GLU A CA 1
ATOM 929 C C . GLU A 1 122 ? 7.740 -7.724 -14.688 1.00 77.88 122 GLU A C 1
ATOM 931 O O . GLU A 1 122 ? 8.535 -8.405 -15.344 1.00 77.88 122 GLU A O 1
ATOM 936 N N . THR A 1 123 ? 7.236 -6.584 -15.164 1.00 72.19 123 THR A N 1
ATOM 937 C CA . THR A 1 123 ? 7.555 -6.053 -16.498 1.00 72.19 123 THR A CA 1
ATOM 938 C C . THR A 1 123 ? 9.065 -5.869 -16.668 1.00 72.19 123 THR A C 1
ATOM 940 O O . THR A 1 123 ? 9.631 -6.164 -17.719 1.00 72.19 123 THR A O 1
ATOM 943 N N . ILE A 1 124 ? 9.748 -5.448 -15.607 1.00 68.06 124 ILE A N 1
ATOM 944 C CA . ILE A 1 124 ? 11.183 -5.173 -15.622 1.00 68.06 124 ILE A CA 1
ATOM 945 C C . ILE A 1 124 ? 12.012 -6.463 -15.617 1.00 68.06 124 ILE A C 1
ATOM 947 O O . ILE A 1 124 ? 12.935 -6.587 -16.424 1.00 68.06 124 ILE A O 1
ATOM 951 N N . ILE A 1 125 ? 11.696 -7.431 -14.750 1.00 71.69 125 ILE A N 1
ATOM 952 C CA . ILE A 1 125 ? 12.436 -8.707 -14.692 1.00 71.69 125 ILE A CA 1
ATOM 953 C C . ILE A 1 125 ? 12.210 -9.568 -15.940 1.00 71.69 125 ILE A C 1
ATOM 955 O O . ILE A 1 125 ? 13.079 -10.355 -16.307 1.00 71.69 125 ILE A O 1
ATOM 959 N N . SER A 1 126 ? 11.066 -9.406 -16.611 1.00 70.62 126 SER A N 1
ATOM 960 C CA . SER A 1 126 ? 10.762 -10.110 -17.859 1.00 70.62 126 SER A CA 1
ATOM 961 C C . SER A 1 126 ? 11.538 -9.565 -19.068 1.00 70.62 126 SER A C 1
ATOM 963 O O . SER A 1 126 ? 11.554 -10.206 -20.120 1.00 70.62 126 SER A O 1
ATOM 965 N N . ASN A 1 127 ? 12.232 -8.423 -18.932 1.00 66.56 127 ASN A N 1
ATOM 966 C CA . ASN A 1 127 ? 13.019 -7.839 -20.013 1.00 66.56 127 ASN A CA 1
ATOM 967 C C . ASN A 1 127 ? 14.259 -8.711 -20.330 1.00 66.56 127 ASN A C 1
ATOM 969 O O . ASN A 1 127 ? 15.167 -8.820 -19.496 1.00 66.56 127 ASN A O 1
ATOM 973 N N . PRO A 1 128 ? 14.371 -9.273 -21.552 1.00 60.62 128 PRO A N 1
ATOM 974 C CA . PRO A 1 128 ? 15.466 -10.168 -21.944 1.00 60.62 128 PRO A CA 1
ATOM 975 C C . PRO A 1 128 ? 16.865 -9.562 -21.769 1.00 60.62 128 PRO A C 1
ATOM 977 O O . PRO A 1 128 ? 17.824 -10.282 -21.503 1.00 60.62 128 PRO A O 1
ATOM 980 N N . SER A 1 129 ? 16.972 -8.235 -21.870 1.00 60.41 129 SER A N 1
ATOM 981 C CA . SER A 1 129 ? 18.225 -7.471 -21.767 1.00 60.41 129 SER A CA 1
ATOM 982 C C . SER A 1 129 ? 18.789 -7.418 -20.343 1.00 60.41 129 SER A C 1
ATOM 984 O O . SER A 1 129 ? 19.978 -7.177 -20.155 1.00 60.41 129 SER A O 1
ATOM 986 N N . LEU A 1 130 ? 17.929 -7.602 -19.337 1.00 54.19 130 LEU A N 1
ATOM 987 C CA . LEU A 1 130 ? 18.271 -7.563 -17.910 1.00 54.19 130 LEU A CA 1
ATOM 988 C C . LEU A 1 130 ? 18.257 -8.959 -17.273 1.00 54.19 130 LEU A C 1
ATOM 990 O O . LEU A 1 130 ? 18.846 -9.163 -16.213 1.00 54.19 130 LEU A O 1
ATOM 994 N N . ASN A 1 131 ? 17.637 -9.929 -17.948 1.00 50.56 131 ASN A N 1
ATOM 995 C CA . ASN A 1 131 ? 17.438 -11.293 -17.470 1.00 50.56 131 ASN A CA 1
ATOM 996 C C . ASN A 1 131 ? 18.767 -11.981 -17.093 1.00 50.56 131 ASN A C 1
ATOM 998 O O . ASN A 1 131 ? 18.874 -12.562 -16.019 1.00 50.56 131 ASN A O 1
ATOM 1002 N N . ALA A 1 132 ? 19.826 -11.790 -17.893 1.00 52.78 132 ALA A N 1
ATOM 1003 C CA . ALA A 1 132 ? 21.151 -12.368 -17.636 1.00 52.78 132 ALA A CA 1
ATOM 1004 C C . ALA A 1 132 ? 21.845 -11.850 -16.356 1.00 52.78 132 ALA A C 1
ATOM 1006 O O . ALA A 1 132 ? 22.691 -12.543 -15.804 1.00 52.78 132 ALA A O 1
ATOM 1007 N N . VAL A 1 133 ? 21.494 -10.652 -15.869 1.00 53.38 133 VAL A N 1
ATOM 1008 C CA . VAL A 1 133 ? 22.048 -10.071 -14.627 1.00 53.38 133 VAL A CA 1
ATOM 1009 C C . VAL A 1 133 ? 21.199 -10.454 -13.407 1.00 53.38 133 VAL A C 1
ATOM 1011 O O . VAL A 1 133 ? 21.702 -10.521 -12.287 1.00 53.38 133 VAL A O 1
ATOM 1014 N N . ILE A 1 134 ? 19.909 -10.724 -13.619 1.00 54.12 134 ILE A N 1
ATOM 1015 C CA . ILE A 1 134 ? 18.912 -10.913 -12.559 1.00 54.12 134 ILE A CA 1
ATOM 1016 C C . ILE A 1 134 ? 18.754 -12.396 -12.173 1.00 54.12 134 ILE A C 1
ATOM 1018 O O . ILE A 1 134 ? 18.553 -12.695 -10.996 1.00 54.12 134 ILE A O 1
ATOM 1022 N N . THR A 1 135 ? 18.895 -13.348 -13.105 1.00 53.84 135 THR A N 1
ATOM 1023 C CA . THR A 1 135 ? 18.666 -14.784 -12.830 1.00 53.84 135 THR A CA 1
ATOM 1024 C C . THR A 1 135 ? 19.711 -15.444 -11.938 1.00 53.84 135 THR A C 1
ATOM 1026 O O . THR A 1 135 ? 19.399 -16.442 -11.295 1.00 53.84 135 THR A O 1
ATOM 1029 N N . GLU A 1 136 ? 20.930 -14.909 -11.865 1.00 52.50 136 GLU A N 1
ATOM 1030 C CA . GLU A 1 136 ? 22.005 -15.514 -11.064 1.00 52.50 136 GLU A CA 1
ATOM 1031 C C . GLU A 1 136 ? 21.974 -15.083 -9.588 1.00 52.50 136 GLU A C 1
ATOM 1033 O O . GLU A 1 136 ? 22.509 -15.778 -8.730 1.00 52.50 136 GLU A O 1
ATOM 1038 N N . ASN A 1 137 ? 21.302 -13.970 -9.270 1.00 53.12 137 ASN A N 1
ATOM 1039 C CA . ASN A 1 137 ? 21.307 -13.362 -7.937 1.00 53.12 137 ASN A CA 1
ATOM 1040 C C . ASN A 1 137 ? 19.929 -12.888 -7.482 1.00 53.12 137 ASN A C 1
ATOM 1042 O O . ASN A 1 137 ? 19.869 -11.986 -6.657 1.00 53.12 137 ASN A O 1
ATOM 1046 N N . LEU A 1 138 ? 18.836 -13.447 -8.013 1.00 56.09 138 LEU A N 1
ATOM 1047 C CA . LEU A 1 138 ? 17.470 -13.018 -7.701 1.00 56.09 138 LEU A CA 1
ATOM 1048 C C . LEU A 1 138 ? 17.248 -13.121 -6.178 1.00 56.09 138 LEU A C 1
ATOM 1050 O O . LEU A 1 138 ? 17.029 -14.224 -5.661 1.00 56.09 138 LEU A O 1
ATOM 1054 N N . PRO A 1 139 ? 17.368 -12.012 -5.419 1.00 60.38 139 PRO A N 1
ATOM 1055 C CA . PRO A 1 139 ? 17.423 -12.099 -3.974 1.00 60.38 139 PRO A CA 1
AT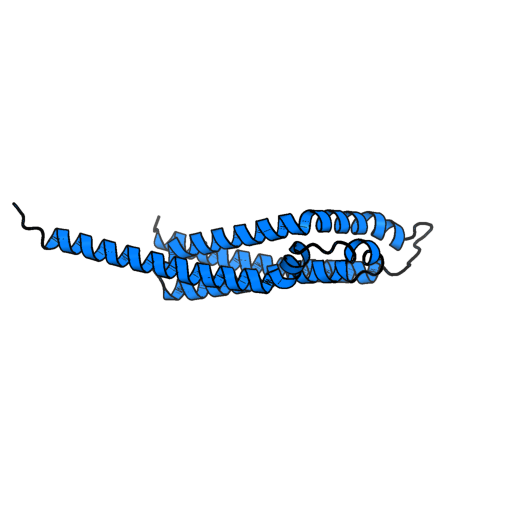OM 1056 C C . PRO A 1 139 ? 16.032 -12.489 -3.490 1.00 60.38 139 PRO A C 1
ATOM 1058 O O . PRO A 1 139 ? 15.027 -12.175 -4.129 1.00 60.38 139 PRO A O 1
ATOM 1061 N N . ASN A 1 140 ? 15.929 -13.112 -2.318 1.00 59.94 140 ASN A N 1
ATOM 1062 C CA . ASN A 1 140 ? 14.625 -13.388 -1.697 1.00 59.94 140 ASN A CA 1
ATOM 1063 C C . ASN A 1 140 ? 13.720 -12.131 -1.600 1.00 59.94 140 ASN A C 1
ATOM 1065 O O . ASN A 1 140 ? 12.501 -12.259 -1.530 1.00 59.94 140 ASN A O 1
ATOM 1069 N N . GLN A 1 141 ? 14.305 -10.930 -1.660 1.00 62.22 141 GLN A N 1
ATOM 1070 C CA . GLN A 1 141 ? 13.630 -9.628 -1.718 1.00 62.22 141 GLN A CA 1
ATOM 1071 C C . GLN A 1 141 ? 12.783 -9.429 -2.990 1.00 62.22 141 GLN A C 1
ATOM 1073 O O . GLN A 1 141 ? 11.680 -8.898 -2.916 1.00 62.22 141 GLN A O 1
ATOM 1078 N N . ALA A 1 142 ? 13.213 -9.941 -4.143 1.00 67.88 142 ALA A N 1
ATOM 1079 C CA . ALA A 1 142 ? 12.452 -9.843 -5.388 1.00 67.88 142 ALA A CA 1
ATOM 1080 C C . ALA A 1 142 ? 11.137 -10.643 -5.325 1.00 67.88 142 ALA A C 1
ATOM 1082 O O . ALA A 1 142 ? 10.090 -10.187 -5.783 1.00 67.88 142 ALA A O 1
ATOM 1083 N N . LYS A 1 143 ? 11.158 -11.814 -4.668 1.00 73.62 143 LYS A N 1
ATOM 1084 C CA . LYS A 1 143 ? 9.943 -12.608 -4.405 1.00 73.62 143 LYS A CA 1
ATOM 1085 C C . LYS A 1 143 ? 8.976 -11.897 -3.460 1.00 73.62 143 LYS A C 1
ATOM 1087 O O . LYS A 1 143 ? 7.774 -12.137 -3.541 1.00 73.62 143 LYS A O 1
ATOM 1092 N N . PHE A 1 144 ? 9.480 -11.051 -2.562 1.00 77.75 144 PHE A N 1
ATOM 1093 C CA . PHE A 1 144 ? 8.640 -10.244 -1.680 1.00 77.75 144 PHE A CA 1
ATOM 1094 C C . PHE A 1 144 ? 7.886 -9.167 -2.466 1.00 77.75 144 PHE A C 1
ATOM 1096 O O . PHE A 1 144 ? 6.680 -9.035 -2.280 1.00 77.75 144 PHE A O 1
ATOM 1103 N N . ILE A 1 145 ? 8.558 -8.471 -3.388 1.00 80.44 145 ILE A N 1
ATOM 1104 C CA . ILE A 1 145 ? 7.952 -7.410 -4.210 1.00 80.44 145 ILE A CA 1
ATOM 1105 C C . ILE A 1 145 ? 6.927 -7.973 -5.199 1.00 80.44 145 ILE A C 1
ATOM 1107 O O . ILE A 1 145 ? 5.832 -7.434 -5.316 1.00 80.44 145 ILE A O 1
ATOM 1111 N N . LEU A 1 146 ? 7.224 -9.113 -5.827 1.00 83.31 146 LEU A N 1
ATOM 1112 C CA . LEU A 1 146 ? 6.279 -9.820 -6.707 1.00 83.31 146 LEU A CA 1
ATOM 1113 C C . LEU A 1 146 ? 5.011 -10.308 -5.988 1.00 83.31 146 LEU A C 1
ATOM 1115 O O . LEU A 1 146 ? 3.992 -10.571 -6.613 1.00 83.31 146 LEU A O 1
ATOM 1119 N N . ASN A 1 147 ? 5.075 -10.479 -4.667 1.00 86.88 147 ASN A N 1
ATOM 1120 C CA . ASN A 1 147 ? 3.936 -10.905 -3.853 1.00 86.88 147 ASN A CA 1
ATOM 1121 C C . ASN A 1 147 ? 3.464 -9.796 -2.907 1.00 86.88 147 ASN A C 1
ATOM 1123 O O . ASN A 1 147 ? 2.738 -10.059 -1.945 1.00 86.88 147 ASN A O 1
ATOM 1127 N N . LEU A 1 148 ? 3.861 -8.550 -3.165 1.00 85.44 148 LEU A N 1
ATOM 1128 C CA . LEU A 1 148 ? 3.520 -7.403 -2.332 1.00 85.44 148 LEU A CA 1
ATOM 1129 C C . LEU A 1 148 ? 2.003 -7.215 -2.154 1.00 85.44 148 LEU A C 1
ATOM 1131 O O . LEU A 1 148 ? 1.605 -6.929 -1.025 1.00 85.44 148 LEU A O 1
ATOM 1135 N N . PRO A 1 149 ? 1.129 -7.471 -3.154 1.00 88.69 149 PRO A N 1
ATOM 1136 C CA . PRO A 1 149 ? -0.325 -7.388 -2.964 1.00 88.69 149 PRO A CA 1
ATOM 1137 C C . PRO A 1 149 ? -0.839 -8.347 -1.892 1.00 88.69 149 PRO A C 1
ATOM 1139 O O . PRO A 1 149 ? -1.679 -7.985 -1.062 1.00 88.69 149 PRO A O 1
ATOM 1142 N N . ILE A 1 150 ? -0.292 -9.564 -1.868 1.00 89.62 150 ILE A N 1
ATOM 1143 C CA . ILE A 1 150 ? -0.647 -10.598 -0.894 1.00 89.62 150 I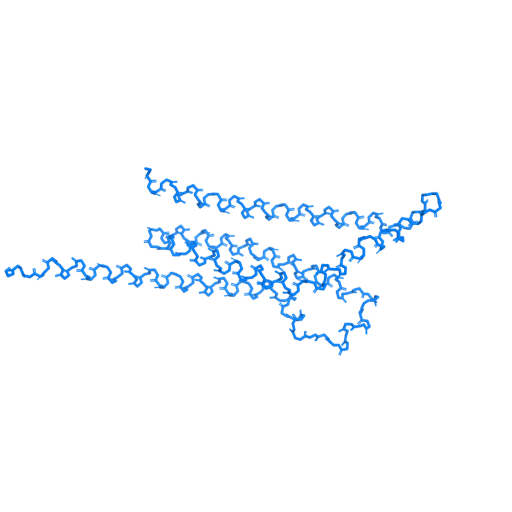LE A CA 1
ATOM 1144 C C . ILE A 1 150 ? -0.164 -10.174 0.496 1.00 89.62 150 ILE A C 1
ATOM 1146 O O . ILE A 1 150 ? -0.947 -10.175 1.448 1.00 89.62 150 ILE A O 1
ATOM 1150 N N . TRP A 1 151 ? 1.099 -9.755 0.619 1.00 87.75 151 TRP A N 1
ATOM 1151 C CA . TRP A 1 151 ? 1.670 -9.324 1.898 1.00 87.75 151 TRP A CA 1
ATOM 1152 C C . TRP A 1 151 ? 0.990 -8.073 2.460 1.00 87.75 151 TRP A C 1
ATOM 1154 O O . TRP A 1 151 ? 0.714 -8.013 3.659 1.00 87.75 151 TRP A O 1
ATOM 1164 N N . ALA A 1 152 ? 0.656 -7.100 1.614 1.00 87.44 152 ALA A N 1
ATOM 1165 C CA . ALA A 1 152 ? -0.064 -5.895 2.010 1.00 87.44 152 ALA A CA 1
ATOM 1166 C C . ALA A 1 152 ? -1.494 -6.218 2.478 1.00 87.44 152 ALA A C 1
ATOM 1168 O O . ALA A 1 152 ? -1.945 -5.703 3.498 1.00 87.44 152 ALA A O 1
ATOM 1169 N N . THR A 1 153 ? -2.179 -7.148 1.805 1.00 89.94 153 THR A N 1
ATOM 1170 C CA . THR A 1 153 ? -3.521 -7.605 2.206 1.00 89.94 153 THR A CA 1
ATOM 1171 C C . THR A 1 153 ? -3.497 -8.338 3.542 1.00 89.94 153 THR A C 1
ATOM 1173 O O . THR A 1 153 ? -4.307 -8.050 4.423 1.00 89.94 153 THR A O 1
ATOM 1176 N N . LEU A 1 154 ? -2.552 -9.267 3.722 1.00 90.88 154 LEU A N 1
ATOM 1177 C CA . LEU A 1 154 ? -2.413 -10.030 4.964 1.00 90.88 154 LEU A CA 1
ATOM 1178 C C . LEU A 1 154 ? -2.069 -9.124 6.148 1.00 90.88 154 LEU A C 1
ATOM 1180 O O . LEU A 1 154 ? -2.675 -9.243 7.212 1.00 90.88 154 LEU A O 1
ATOM 1184 N N . THR A 1 155 ? -1.124 -8.202 5.968 1.00 88.88 155 THR A N 1
ATOM 1185 C CA . THR A 1 155 ? -0.742 -7.258 7.027 1.00 88.88 155 THR A CA 1
ATOM 1186 C C . THR A 1 155 ? -1.863 -6.263 7.336 1.00 88.88 155 THR A C 1
ATOM 1188 O O . THR A 1 155 ? -2.131 -6.018 8.512 1.00 88.88 155 THR A O 1
ATOM 1191 N N . GLY A 1 156 ? -2.591 -5.776 6.325 1.00 87.69 156 GLY A N 1
ATOM 1192 C CA . GLY A 1 156 ? -3.783 -4.942 6.506 1.00 87.69 156 GLY A CA 1
ATOM 1193 C C . GLY A 1 156 ? -4.887 -5.647 7.300 1.00 87.69 156 GLY A C 1
ATOM 1194 O O . GLY A 1 156 ? -5.405 -5.091 8.267 1.00 87.69 156 GLY A O 1
ATOM 1195 N N . LEU A 1 157 ? -5.191 -6.907 6.971 1.00 89.75 157 LEU A N 1
ATOM 1196 C CA . LEU A 1 157 ? -6.150 -7.726 7.724 1.00 89.75 157 LEU A CA 1
ATOM 1197 C C . LEU A 1 157 ? -5.717 -7.942 9.178 1.00 89.75 157 LEU A C 1
ATOM 1199 O O . LEU A 1 157 ? -6.535 -7.827 10.092 1.00 89.75 157 LEU A O 1
ATOM 1203 N N . LEU A 1 158 ? -4.434 -8.233 9.411 1.00 90.50 158 LEU A N 1
ATOM 1204 C CA . LEU A 1 158 ? -3.901 -8.385 10.766 1.00 90.50 158 LEU A CA 1
ATOM 1205 C C . LEU A 1 158 ? -4.058 -7.094 11.576 1.00 90.50 158 LEU A C 1
ATOM 1207 O O . LEU A 1 158 ? -4.490 -7.153 12.728 1.00 90.50 158 LEU A O 1
ATOM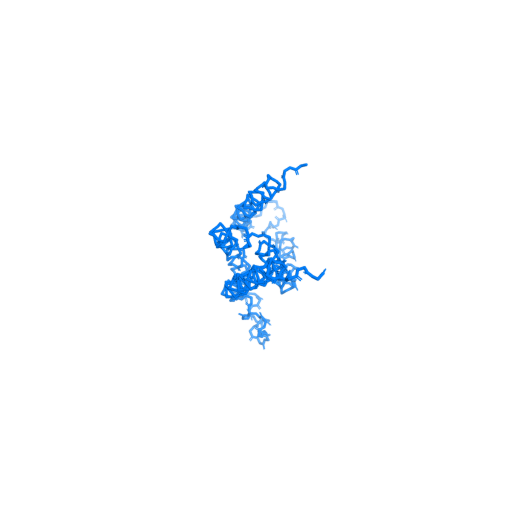 1211 N N . ILE A 1 159 ? -3.771 -5.934 10.979 1.00 88.88 159 ILE A N 1
ATOM 1212 C CA . ILE A 1 159 ? -3.956 -4.634 11.635 1.00 88.88 159 ILE A CA 1
ATOM 1213 C C . ILE A 1 159 ? -5.420 -4.365 11.943 1.00 88.88 159 ILE A C 1
ATOM 1215 O O . ILE A 1 159 ? -5.708 -3.925 13.056 1.00 88.88 159 ILE A O 1
ATOM 1219 N N . MET A 1 160 ? -6.335 -4.659 11.020 1.00 87.25 160 MET A N 1
ATOM 1220 C CA . MET A 1 160 ? -7.774 -4.492 11.234 1.00 87.25 160 MET A CA 1
ATOM 1221 C C . MET A 1 160 ? -8.240 -5.275 12.470 1.00 87.25 160 MET A C 1
ATOM 1223 O O . MET A 1 160 ? -8.916 -4.739 13.352 1.00 87.25 160 MET A O 1
ATOM 1227 N N . VAL A 1 161 ? -7.831 -6.543 12.580 1.00 87.44 161 VAL A N 1
ATOM 1228 C CA . VAL A 1 161 ? -8.165 -7.396 13.731 1.00 87.44 161 VAL A CA 1
ATOM 1229 C C . VAL A 1 161 ? -7.531 -6.854 15.015 1.00 87.44 161 VAL A C 1
ATOM 1231 O O . VAL A 1 161 ? -8.192 -6.787 16.055 1.00 87.44 161 VAL A O 1
ATOM 1234 N N . PHE A 1 162 ? -6.265 -6.437 14.952 1.00 87.88 162 PHE A N 1
ATOM 1235 C CA . PHE A 1 162 ? -5.517 -5.969 16.116 1.00 87.88 162 PHE A CA 1
ATOM 1236 C C . PHE A 1 162 ? -6.051 -4.637 16.661 1.00 87.88 162 PHE A C 1
ATOM 1238 O O . PHE A 1 162 ? -6.285 -4.504 17.863 1.00 87.88 162 PHE A O 1
ATOM 1245 N N . THR A 1 163 ? -6.312 -3.664 15.786 1.00 85.69 163 THR A N 1
ATOM 1246 C CA . THR A 1 163 ? -6.878 -2.356 16.159 1.00 85.69 163 THR A CA 1
ATOM 1247 C C . THR A 1 163 ? -8.301 -2.480 16.687 1.00 85.69 163 THR A C 1
ATOM 1249 O O . THR A 1 163 ? -8.640 -1.826 17.679 1.00 85.69 163 THR A O 1
ATOM 1252 N N . TYR A 1 164 ? -9.119 -3.363 16.106 1.00 83.75 164 TYR A N 1
ATOM 1253 C CA . TYR A 1 164 ? -10.449 -3.654 16.633 1.00 83.75 164 TYR A CA 1
ATOM 1254 C C . TYR A 1 164 ? -10.388 -4.301 18.026 1.00 83.75 164 TYR A C 1
ATOM 1256 O O . TYR A 1 164 ? -11.070 -3.855 18.953 1.00 83.75 164 TYR A O 1
ATOM 1264 N N . GLY A 1 165 ? -9.537 -5.320 18.197 1.00 83.00 165 GLY A N 1
ATOM 1265 C CA . GLY A 1 165 ? -9.352 -6.018 19.470 1.00 83.00 165 GLY A CA 1
ATOM 1266 C C . GLY A 1 165 ? -8.874 -5.091 20.591 1.00 83.00 165 GLY A C 1
ATOM 1267 O O . GLY A 1 165 ? -9.439 -5.102 21.688 1.00 83.00 165 GLY A O 1
ATOM 1268 N N . LEU A 1 166 ? -7.891 -4.232 20.303 1.00 81.94 166 LEU A N 1
ATOM 1269 C CA . LEU A 1 166 ? -7.415 -3.206 21.235 1.00 81.94 166 LEU A CA 1
ATOM 1270 C C . LEU A 1 166 ? -8.521 -2.220 21.622 1.00 81.94 166 LEU A C 1
ATOM 1272 O O . LEU A 1 166 ? -8.729 -1.953 22.806 1.00 81.94 166 LEU A O 1
ATOM 1276 N N . SER A 1 167 ? -9.267 -1.716 20.640 1.00 79.19 167 SER A N 1
ATOM 1277 C CA . SER A 1 167 ? -10.315 -0.716 20.869 1.00 79.19 167 SER A CA 1
ATOM 1278 C C . SER A 1 167 ? -11.461 -1.248 21.729 1.00 79.19 167 SER A C 1
ATOM 1280 O O . SER A 1 167 ? -11.971 -0.534 22.594 1.00 79.19 167 SER A O 1
ATOM 1282 N N . LYS A 1 168 ? -11.840 -2.521 21.552 1.00 76.50 168 LYS A N 1
ATOM 1283 C CA . LYS A 1 168 ? -12.849 -3.176 22.394 1.00 76.50 168 LYS A CA 1
ATOM 1284 C C . LYS A 1 168 ? -12.388 -3.281 23.852 1.00 76.50 168 LYS A C 1
ATOM 1286 O O . LYS A 1 168 ? -13.151 -2.941 24.754 1.00 76.50 168 LYS A O 1
ATOM 1291 N N . LYS 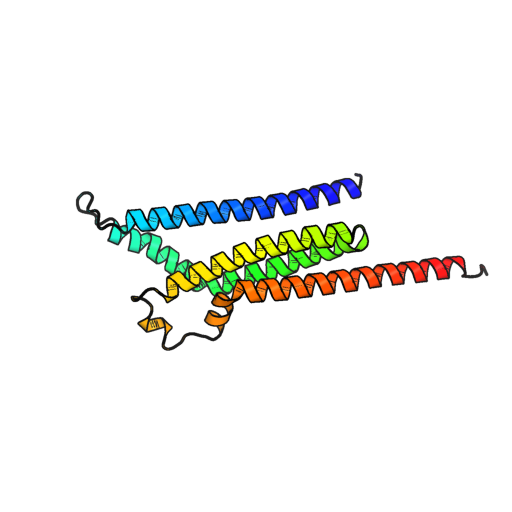A 1 169 ? -11.134 -3.688 24.077 1.00 73.69 169 LYS A N 1
ATOM 1292 C CA . LYS A 1 169 ? -10.564 -3.851 25.424 1.00 73.69 169 LYS A CA 1
ATOM 1293 C C . LYS A 1 169 ? -10.514 -2.527 26.197 1.00 73.69 169 LYS A C 1
ATOM 1295 O O . LYS A 1 169 ? -10.844 -2.502 27.378 1.00 73.69 169 LYS A O 1
ATOM 1300 N N . ILE A 1 170 ? -10.168 -1.425 25.526 1.00 73.56 170 ILE A N 1
ATOM 1301 C CA . ILE A 1 170 ? -10.143 -0.080 26.131 1.00 73.56 170 ILE A CA 1
ATOM 1302 C C . ILE A 1 170 ? -11.544 0.331 26.607 1.00 73.56 170 ILE A C 1
ATOM 1304 O O . ILE A 1 170 ? -11.706 0.805 27.731 1.00 73.56 170 ILE A O 1
ATOM 1308 N N . LYS A 1 171 ? -12.569 0.092 25.781 1.00 69.69 171 LYS A N 1
ATOM 1309 C CA . LYS A 1 171 ? -13.961 0.430 26.107 1.00 69.69 171 LYS A CA 1
ATOM 1310 C C . LYS A 1 171 ? -14.500 -0.375 27.294 1.00 69.69 171 LYS A C 1
ATOM 1312 O O . LYS A 1 171 ? -15.227 0.164 28.123 1.00 69.69 171 LYS A O 1
ATOM 1317 N N . GLU A 1 172 ? -14.127 -1.650 27.394 1.00 70.88 172 GLU A N 1
ATOM 1318 C CA . GLU A 1 172 ? -14.496 -2.515 28.523 1.00 70.88 172 GLU A CA 1
ATOM 1319 C C . GLU A 1 172 ? -13.801 -2.108 29.832 1.00 70.88 172 GLU A C 1
ATOM 1321 O O . GLU A 1 172 ? -14.437 -2.138 30.885 1.00 70.88 172 GLU A O 1
ATOM 1326 N N . SER A 1 173 ? -12.531 -1.687 29.785 1.00 67.56 173 SER A N 1
ATOM 1327 C CA . SER A 1 173 ? -11.816 -1.170 30.963 1.00 67.56 173 SER A CA 1
ATOM 1328 C C . SER A 1 173 ? -12.440 0.120 31.503 1.00 67.56 173 SER A C 1
ATOM 1330 O O . SER A 1 173 ? -12.716 0.195 32.698 1.00 67.56 173 SER A O 1
ATOM 1332 N N . GLN A 1 174 ? -12.760 1.086 30.637 1.00 66.56 174 GLN A N 1
ATOM 1333 C CA . GLN A 1 174 ? -13.416 2.335 31.054 1.00 66.56 174 GLN A CA 1
ATOM 1334 C C . GLN A 1 174 ? -14.808 2.099 31.657 1.00 66.56 174 GLN A C 1
ATOM 1336 O O . GLN A 1 174 ? -15.200 2.767 32.611 1.00 66.56 174 GLN A O 1
ATOM 1341 N N . ALA A 1 175 ? -15.553 1.121 31.133 1.00 66.50 175 ALA A N 1
ATOM 1342 C CA . ALA A 1 175 ? -16.850 0.748 31.688 1.00 66.50 175 ALA A CA 1
ATOM 1343 C C . ALA A 1 175 ? -16.740 0.119 33.090 1.00 66.50 175 ALA A C 1
ATOM 1345 O O . ALA A 1 175 ? -17.666 0.253 33.881 1.00 66.50 175 ALA A O 1
ATOM 1346 N N . ARG A 1 176 ? -15.633 -0.562 33.416 1.00 65.56 176 ARG A N 1
ATOM 1347 C CA . ARG A 1 176 ? -15.417 -1.167 34.742 1.00 65.56 176 ARG A CA 1
ATOM 1348 C C . ARG A 1 176 ? -14.991 -0.144 35.793 1.00 65.56 176 ARG A C 1
ATOM 1350 O O . ARG A 1 176 ? -15.510 -0.195 36.903 1.00 65.56 176 ARG A O 1
ATOM 1357 N N . GLU A 1 177 ? -14.111 0.790 35.439 1.00 65.56 177 GLU A N 1
ATOM 1358 C CA . GLU A 1 177 ? -13.691 1.883 36.332 1.00 65.56 177 GLU A CA 1
ATOM 1359 C C . GLU A 1 177 ? -14.859 2.824 36.650 1.00 65.56 177 GLU A C 1
ATOM 1361 O O . GLU A 1 177 ? -15.129 3.100 37.815 1.00 65.56 177 GLU A O 1
ATOM 1366 N N . GLY A 1 178 ? -15.652 3.203 35.641 1.00 58.62 178 GLY A N 1
ATOM 1367 C CA . GLY A 1 178 ? -16.845 4.028 35.855 1.00 58.62 178 GLY A CA 1
ATOM 1368 C C . GLY A 1 178 ? -17.945 3.339 36.672 1.00 58.62 178 GLY A C 1
ATOM 1369 O O . GLY A 1 178 ? -18.787 4.016 37.250 1.00 58.62 178 GLY A O 1
ATOM 1370 N N . VAL A 1 179 ? -17.954 2.004 36.745 1.00 57.56 179 VAL A N 1
ATOM 1371 C CA . VAL A 1 179 ? -18.838 1.269 37.661 1.00 57.56 179 VAL A CA 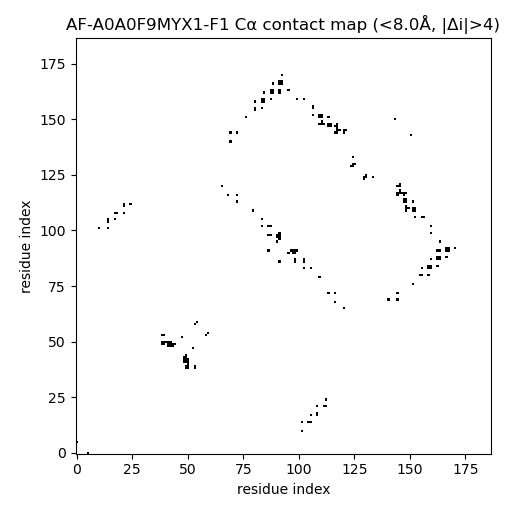1
ATOM 1372 C C . VAL A 1 179 ? -18.249 1.268 39.071 1.00 57.56 179 VAL A C 1
ATOM 1374 O O . VAL A 1 179 ? -18.991 1.540 40.006 1.00 57.56 179 VAL A O 1
ATOM 1377 N N . GLN A 1 180 ? -16.942 1.047 39.245 1.00 55.41 180 GLN A N 1
ATOM 1378 C CA . GLN A 1 180 ? -16.282 1.116 40.557 1.00 55.41 180 GLN A CA 1
ATOM 1379 C C . GLN A 1 180 ? -16.428 2.479 41.246 1.00 55.41 180 GLN A C 1
ATOM 1381 O O . GLN A 1 180 ? -16.649 2.491 42.451 1.00 55.41 180 GLN A O 1
ATOM 1386 N N . ASP A 1 181 ? -16.416 3.592 40.510 1.00 55.97 181 ASP A N 1
ATOM 1387 C CA . ASP A 1 181 ? -16.680 4.926 41.076 1.00 55.97 181 ASP A CA 1
ATOM 1388 C C . ASP A 1 181 ? -18.138 5.117 41.540 1.00 55.97 181 ASP A C 1
ATOM 1390 O O . ASP A 1 181 ? -18.414 5.936 42.411 1.00 55.97 181 ASP A O 1
ATOM 1394 N N . VAL A 1 182 ? -19.092 4.358 40.985 1.00 57.12 182 VAL A N 1
ATOM 1395 C CA . VAL A 1 182 ? -20.521 4.449 41.345 1.00 57.12 182 VAL A CA 1
ATOM 1396 C C . VAL A 1 182 ? -20.880 3.523 42.511 1.00 57.12 182 VAL A C 1
ATOM 1398 O O . VAL A 1 182 ? -21.794 3.832 43.273 1.00 57.12 182 VAL A O 1
ATOM 1401 N N . ILE A 1 183 ? -20.176 2.394 42.673 1.00 57.31 183 ILE A N 1
ATOM 1402 C CA . ILE A 1 183 ? -20.337 1.487 43.831 1.00 57.31 183 ILE A CA 1
ATOM 1403 C C . ILE A 1 183 ? -19.284 1.734 44.925 1.00 57.31 183 ILE A C 1
ATOM 1405 O O . ILE A 1 183 ? -19.318 1.084 45.970 1.00 57.31 183 ILE A O 1
ATOM 1409 N N . GLY A 1 184 ? -18.352 2.661 44.695 1.00 52.34 184 GLY A N 1
ATOM 1410 C CA . GLY A 1 184 ? -17.423 3.174 45.687 1.00 52.34 184 GLY A CA 1
ATOM 1411 C C . GLY A 1 184 ? -18.205 3.944 46.737 1.00 52.34 184 GLY A C 1
ATOM 1412 O O . GLY A 1 184 ? -18.580 5.095 46.535 1.00 52.34 184 GLY A O 1
ATOM 1413 N N . PHE A 1 185 ? -18.504 3.253 47.832 1.00 54.44 185 PHE A N 1
ATOM 1414 C CA . PHE A 1 185 ? -19.037 3.822 49.056 1.00 54.44 185 PHE A CA 1
ATOM 1415 C C . PHE A 1 185 ? -18.288 5.113 49.383 1.00 54.44 185 PHE A C 1
ATOM 1417 O O . PHE A 1 185 ? -17.072 5.097 49.561 1.00 54.44 185 PHE A O 1
ATOM 1424 N N . GLY A 1 186 ? -19.035 6.217 49.441 1.00 46.59 186 GLY A N 1
ATOM 1425 C CA . GLY A 1 186 ? -18.571 7.415 50.117 1.00 46.59 186 GLY A CA 1
ATOM 1426 C C . GLY A 1 186 ? -18.251 7.044 51.559 1.00 46.59 186 GLY A C 1
ATOM 1427 O O . GLY A 1 186 ? -19.154 6.680 52.314 1.00 46.59 186 GLY A O 1
ATOM 1428 N N . GLU A 1 187 ? -16.966 7.078 51.890 1.00 45.69 187 GLU A N 1
ATOM 1429 C CA . GLU A 1 187 ? -16.512 7.350 53.252 1.00 45.69 187 GLU A CA 1
ATOM 1430 C C . GLU A 1 187 ? -16.577 8.859 53.512 1.00 45.69 187 GLU A C 1
ATOM 1432 O O . GLU A 1 187 ? -16.217 9.641 52.598 1.00 45.69 187 GLU A O 1
#

Organism: NCBI:txid412755

Mean predicted aligned error: 12.47 Å

Radius of gyration: 23.89 Å; Cα contacts (8 Å, |Δi|>4): 112; chains: 1; bounding box: 43×38×92 Å

Nearest PDB structures (foldseek):
  8rz0-assembly2_C  TM=3.349E-01  e=9.031E+00  synthetic construct

Foldseek 3Di:
DPPVVVLVVVLVVVLVVLVVVLVVLVVVVVVVVVCCVVQCPQDDPDPDRSNVVCCVPVVVVLVVCVVCLLVVLVVLLVVLLVVLLVLLLVDLQPPVPVNVVSLVSSLVSQLSVLVVSLVSLVVVCPPPVCVVVCVVPVDVSSVCSNCSSVVSNVSSVVSSVVSNVVSVVVNVVVVVVVVCVVVVDDD

Sequence (187 aa):
MNKKGVTVLGIFGALFFVLFASIFLIITTFSLTTIDNVMSADLEVGQVNLGVVHNQTFGLMNRSLIAQMDQISLIILFGILIVMGLVGIGLAQEHPRIFFLVDAFLLVGVFIMADFISGAYETIISNPSLNAVITENLPNQAKFILNLPIWATLTGLLIMVFTYGLSKKIKESQAREGVQDVIGFGE

Solvent-accessible surface area (backbone atoms only — not comparable to full-atom values): 10165 Å² total; per-residue (Å²): 132,66,68,69,59,56,53,54,51,51,50,54,48,50,53,50,47,46,53,50,50,50,52,50,48,54,52,50,52,53,49,51,53,51,48,50,67,60,45,64,44,88,49,67,66,83,93,48,52,42,35,59,55,42,47,63,50,54,44,48,50,51,54,56,47,57,78,39,41,67,59,52,52,51,52,50,53,53,51,48,54,52,50,54,50,53,51,29,63,68,30,30,63,80,38,50,76,56,31,56,54,53,52,52,52,50,45,52,46,49,32,55,56,27,42,52,56,19,50,56,51,50,61,54,62,68,32,78,92,49,32,83,72,41,72,83,62,68,47,79,64,56,61,48,45,66,40,27,31,58,54,52,46,54,53,46,52,51,47,53,54,50,32,44,53,51,33,52,52,54,55,54,50,54,57,50,52,61,45,48,65,70,70,50,74,86,125

Secondary structure (DSSP, 8-state):
--HHHHHHHHHHHHHHHHHHHHHHHHHHHHHHHHHHHHHTS--EETTEEHHHHHHHHHHHHHHHHHHHHHHHHHHHHHHHHHHHHHHHHHHTTT-HHHHHHHHHHHHHHHHHHHHHHHHHHHHHHT-HHHHHHHTTS--HHHHHHHTHHHHHHHHHHHHHHHHHHHHHHHHHHHHHHHHHHHHS---